Protein AF-A0A7W1PFR6-F1 (afdb_monomer_lite)

pLDDT: mean 88.86, std 10.11, range [37.38, 98.06]

Radius of gyration: 18.92 Å; chains: 1; bounding box: 49×51×51 Å

Foldseek 3Di:
DPPPDQAQEFEEEEEEFLAPVSVVLQVLVQVCVVVNNHDYNAYEYEELDCPHPNNVPDQVPHSDRYDYHNDDLLVVCLVQLVVQLVDPPRLQRYKYQYDPPDDPSLVSSLQVLLCVLQVPDDRDQAADPDDQPAPDWDADPRNDIDGDNDPDDDPPLDQPDQADPVPRDGDPDDPVVSVVVVLVPDPDNDLDDDQDQAQHQGGSSRTIGRSNSSSVRSVVSSVSSD

Secondary structure (DSSP, 8-state):
----PPPEEEEEEEEE-SSHHHHHHHHHHHHHHHTTSEEEEEEEEEES-TT-HHHHT-GGG-SS-PEEEES-HHHHHHHHHHHHHHSTTTTTT-EEE--TT---HHHHHHHHHHHHH-TTS-------SS--SSSEEEE-TTS-EEEES-SS---TT----SB-TTT-PBP---HHHHHHHHHHT-SS--SS-------EE-GGG-EEEEHHHHHHHHHHHHHHH-

Sequence (226 aa):
MPESREPLTFGTVIIVGGGCYGSYYLRQLERASAAHALAIDRLLIVDRDPGCQVAQRGRDAALLLPEIITAEWTAFFAEYLGHAADSPGAGARDAIVPSPLMPHLLFDWLRARIAAAHPDRSVEHRPLEAELPVPWQRAGDDGTHYASFATWMCPINCIEPPRCPHTRATRDWTMPVALERHAAAAPVPRGAGPYVFHCTHRAYGVGMVDIAPVLAAEADLRRRAA

Structure (mmCIF, N/CA/C/O backbone):
data_AF-A0A7W1PFR6-F1
#
_entry.id   AF-A0A7W1PFR6-F1
#
loop_
_atom_site.group_PDB
_atom_site.id
_atom_site.type_symbol
_atom_site.label_atom_id
_atom_site.label_alt_id
_atom_site.label_comp_id
_atom_site.label_asym_id
_atom_site.label_entity_id
_atom_site.label_seq_id
_atom_site.pdbx_PDB_ins_code
_atom_site.Cartn_x
_atom_site.Cartn_y
_atom_site.Cartn_z
_atom_site.occupancy
_atom_site.B_iso_or_equiv
_atom_site.auth_seq_id
_atom_site.auth_comp_id
_atom_site.auth_asym_id
_atom_site.auth_atom_id
_atom_site.pdbx_PDB_model_num
ATOM 1 N N . MET A 1 1 ? -28.259 20.389 -4.389 1.00 37.38 1 MET A N 1
ATOM 2 C CA . MET A 1 1 ? -27.797 19.553 -3.262 1.00 37.38 1 MET A CA 1
ATOM 3 C C . MET A 1 1 ? -26.804 18.562 -3.835 1.00 37.38 1 MET A C 1
ATOM 5 O O . MET A 1 1 ? -27.141 18.007 -4.873 1.00 37.38 1 MET A O 1
ATOM 9 N N . PRO A 1 2 ? -25.584 18.407 -3.295 1.00 44.62 2 PRO A N 1
ATOM 10 C CA . PRO A 1 2 ? -24.694 17.363 -3.790 1.00 44.62 2 PRO A CA 1
ATOM 11 C C . PRO A 1 2 ? -25.370 16.014 -3.521 1.00 44.62 2 PRO A C 1
ATOM 13 O O . PRO A 1 2 ? -25.859 15.797 -2.413 1.00 44.62 2 PRO A O 1
ATOM 16 N N . GLU A 1 3 ? -25.481 15.169 -4.548 1.00 46.41 3 GLU A N 1
ATOM 17 C CA . GLU A 1 3 ? -26.026 13.815 -4.428 1.00 46.41 3 GLU A CA 1
ATOM 18 C C . GLU A 1 3 ? -25.351 13.101 -3.256 1.00 46.41 3 GLU A C 1
ATOM 20 O O . GLU A 1 3 ? -24.122 13.128 -3.126 1.00 46.41 3 GLU A O 1
ATOM 25 N N . SER A 1 4 ? -26.156 12.495 -2.383 1.00 50.91 4 SER A N 1
ATOM 26 C CA . SER A 1 4 ? -25.672 11.630 -1.315 1.00 50.91 4 SER A CA 1
ATOM 27 C C . SER A 1 4 ? -24.990 10.426 -1.956 1.00 50.91 4 SER A C 1
ATOM 29 O O . SER A 1 4 ? -25.640 9.437 -2.290 1.00 50.91 4 SER A O 1
ATOM 31 N N . ARG A 1 5 ? -23.681 10.534 -2.194 1.00 73.62 5 ARG A N 1
ATOM 32 C CA . ARG A 1 5 ? -22.856 9.386 -2.559 1.00 73.62 5 ARG A CA 1
ATOM 33 C C . ARG A 1 5 ? -22.948 8.371 -1.431 1.00 73.62 5 ARG A C 1
ATOM 35 O O . ARG A 1 5 ? -22.745 8.732 -0.273 1.00 73.62 5 ARG A O 1
ATOM 42 N N . GLU A 1 6 ? -23.253 7.128 -1.784 1.00 84.88 6 GLU A N 1
ATOM 43 C CA . GLU A 1 6 ? -23.168 6.017 -0.843 1.00 84.88 6 GLU A CA 1
ATOM 44 C C . GLU A 1 6 ? -21.773 5.987 -0.195 1.00 84.88 6 GLU A C 1
ATOM 46 O O . GLU A 1 6 ? -20.775 6.300 -0.864 1.00 84.88 6 GLU A O 1
ATOM 51 N N . PRO A 1 7 ? -21.686 5.653 1.105 1.00 89.31 7 PRO A N 1
ATOM 52 C CA . PRO A 1 7 ? -20.408 5.544 1.788 1.00 89.31 7 PRO A CA 1
ATOM 53 C C . PRO A 1 7 ? -19.526 4.503 1.103 1.00 89.31 7 PRO A C 1
ATOM 55 O O . PRO A 1 7 ? -19.990 3.435 0.701 1.00 89.31 7 PRO A O 1
ATOM 58 N N . LEU A 1 8 ? -18.223 4.777 1.038 1.00 93.88 8 LEU A N 1
ATOM 59 C CA . LEU A 1 8 ? -17.255 3.737 0.702 1.00 93.88 8 LEU A CA 1
ATOM 60 C C . LEU A 1 8 ? -17.293 2.663 1.795 1.00 93.88 8 LEU A C 1
ATOM 62 O O . LEU A 1 8 ? -17.305 2.998 2.978 1.00 93.88 8 LEU A O 1
ATOM 66 N N . THR A 1 9 ? -17.289 1.388 1.414 1.00 95.81 9 THR A N 1
ATOM 67 C CA . THR A 1 9 ? -17.339 0.269 2.364 1.00 95.81 9 THR A CA 1
ATOM 68 C C . THR A 1 9 ? -16.091 -0.596 2.245 1.00 95.81 9 THR A C 1
ATOM 70 O O . THR A 1 9 ? -15.672 -0.944 1.142 1.00 95.81 9 THR A O 1
ATOM 73 N N . PHE A 1 10 ? -15.501 -0.945 3.386 1.00 97.12 10 PHE A N 1
ATOM 74 C CA . PHE A 1 10 ? -14.336 -1.824 3.475 1.00 97.12 10 PHE A CA 1
ATOM 75 C C . PHE A 1 10 ? -14.569 -2.910 4.523 1.00 97.12 10 PHE A C 1
ATOM 77 O O . PHE A 1 10 ? -15.239 -2.673 5.527 1.00 97.12 10 PHE A O 1
ATOM 84 N N . GLY A 1 11 ? -13.987 -4.087 4.288 1.00 97.06 11 GLY A N 1
ATOM 85 C CA . GLY A 1 11 ? -13.905 -5.148 5.289 1.00 97.06 11 GLY A CA 1
ATOM 86 C C . GLY A 1 11 ? -12.900 -4.749 6.363 1.00 97.06 11 GLY A C 1
ATOM 87 O O . GLY A 1 11 ? -13.237 -4.074 7.334 1.00 97.06 11 GLY A O 1
ATOM 88 N N . THR A 1 12 ? -11.640 -5.109 6.153 1.00 98.06 12 THR A N 1
ATOM 89 C CA . THR A 1 12 ? -10.535 -4.726 7.033 1.00 98.06 12 THR A CA 1
ATOM 90 C C . THR A 1 12 ? -9.705 -3.604 6.415 1.00 98.06 12 THR A C 1
ATOM 92 O O . THR A 1 12 ? -9.191 -3.735 5.305 1.00 98.06 12 THR A O 1
ATOM 95 N N . VAL A 1 13 ? -9.517 -2.510 7.151 1.00 98.06 13 VAL A N 1
ATOM 96 C CA . VAL A 1 13 ? -8.519 -1.479 6.832 1.00 98.06 13 VAL A CA 1
ATOM 97 C C . VAL A 1 13 ? -7.321 -1.646 7.757 1.00 98.06 13 VAL A C 1
ATOM 99 O O . VAL A 1 13 ? -7.476 -1.685 8.975 1.00 98.06 13 VAL A O 1
ATOM 102 N N . ILE A 1 14 ? -6.123 -1.727 7.187 1.00 97.94 14 ILE A N 1
ATOM 103 C CA . ILE A 1 14 ? -4.873 -1.971 7.915 1.00 97.94 14 ILE A CA 1
ATOM 104 C C . ILE A 1 14 ? -3.979 -0.745 7.782 1.00 97.94 14 ILE A C 1
ATOM 106 O O . ILE A 1 14 ? -3.513 -0.440 6.687 1.00 97.94 14 ILE A O 1
ATOM 110 N N . ILE A 1 15 ? -3.706 -0.043 8.878 1.00 96.62 15 ILE A N 1
ATOM 111 C CA . ILE A 1 15 ? -2.729 1.048 8.902 1.00 96.62 15 ILE A CA 1
ATOM 112 C C . ILE A 1 15 ? -1.375 0.499 9.328 1.00 96.62 15 ILE A C 1
ATOM 114 O O . ILE A 1 15 ? -1.239 -0.066 10.415 1.00 96.62 15 ILE A O 1
ATOM 118 N N . VAL A 1 16 ? -0.364 0.696 8.481 1.00 95.81 16 VAL A N 1
ATOM 119 C CA . VAL A 1 16 ? 1.001 0.267 8.793 1.00 95.81 16 VAL A CA 1
ATOM 120 C C . VAL A 1 16 ? 1.743 1.371 9.536 1.00 95.81 16 VAL A C 1
ATOM 122 O O . VAL A 1 16 ? 2.000 2.446 8.994 1.00 95.81 16 VAL A O 1
ATOM 125 N N . GLY A 1 17 ? 2.102 1.081 10.783 1.00 94.81 17 GLY A N 1
ATOM 126 C CA . GLY A 1 17 ? 2.700 2.010 11.731 1.00 94.81 17 GLY A CA 1
ATOM 127 C C . GLY A 1 17 ? 1.654 2.885 12.426 1.00 94.81 17 GLY A C 1
ATOM 128 O O . GLY A 1 17 ? 0.861 3.564 11.786 1.00 94.81 17 GLY A O 1
ATOM 129 N N . GLY A 1 18 ? 1.693 2.919 13.752 1.00 94.25 18 GLY A N 1
ATOM 130 C CA . GLY A 1 18 ? 0.910 3.760 14.655 1.00 94.25 18 GLY A CA 1
ATOM 131 C C . GLY A 1 18 ? 1.633 5.032 15.115 1.00 94.25 18 GLY A C 1
ATOM 132 O O . GLY A 1 18 ? 1.189 5.670 16.068 1.00 94.25 18 GLY A O 1
ATOM 133 N N . GLY A 1 19 ? 2.741 5.415 14.471 1.00 93.19 19 GLY A N 1
ATOM 134 C CA . GLY A 1 19 ? 3.434 6.693 14.692 1.00 93.19 19 GLY A CA 1
ATOM 135 C C . GLY A 1 19 ? 2.679 7.918 14.142 1.00 93.19 19 GLY A C 1
ATOM 136 O O . GLY A 1 19 ? 1.458 7.905 13.974 1.00 93.19 19 GLY A O 1
ATOM 137 N N . CYS A 1 20 ? 3.405 8.991 13.808 1.00 91.25 20 CYS A N 1
ATOM 138 C CA . CYS A 1 20 ? 2.801 10.268 13.400 1.00 91.25 20 CYS A CA 1
ATOM 139 C C . CYS A 1 20 ? 1.903 10.161 12.151 1.00 91.25 20 CYS A C 1
ATOM 141 O O . CYS A 1 20 ? 0.809 10.732 12.136 1.00 91.25 20 CYS A O 1
ATOM 143 N N . TYR A 1 21 ? 2.320 9.393 11.136 1.00 91.31 21 TYR A N 1
ATOM 144 C CA . TYR A 1 21 ? 1.537 9.169 9.915 1.00 91.31 21 TYR A CA 1
ATOM 145 C C . TYR A 1 21 ? 0.306 8.303 10.169 1.00 91.31 21 TYR A C 1
ATOM 147 O O . TYR A 1 21 ? -0.796 8.689 9.786 1.00 91.31 21 TYR A O 1
ATOM 155 N N . GLY A 1 22 ? 0.458 7.179 10.874 1.00 93.12 22 GLY A N 1
ATOM 156 C CA . GLY A 1 22 ? -0.673 6.313 11.207 1.00 93.12 22 GLY A CA 1
ATOM 157 C C . GLY A 1 22 ? -1.722 7.018 12.053 1.00 93.12 22 GLY A C 1
ATOM 158 O O . GLY A 1 22 ? -2.910 6.966 11.750 1.00 93.12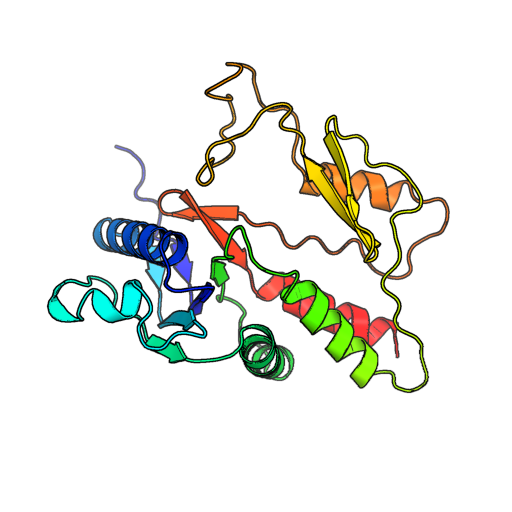 22 GLY A O 1
ATOM 159 N N . SER A 1 23 ? -1.278 7.779 13.057 1.00 92.69 23 SER A N 1
ATOM 160 C CA . SER A 1 23 ? -2.148 8.626 13.875 1.00 92.69 23 SER A CA 1
ATOM 161 C C . SER A 1 23 ? -2.870 9.689 13.040 1.00 92.69 23 SER A C 1
ATOM 163 O O . SER A 1 23 ? -4.051 9.964 13.265 1.00 92.69 23 SER A O 1
ATOM 165 N N . TYR A 1 24 ? -2.193 10.286 12.052 1.00 92.31 24 TYR A N 1
ATOM 166 C CA . TYR A 1 24 ? -2.818 11.218 11.113 1.00 92.31 24 TYR A CA 1
ATOM 167 C C . TYR A 1 24 ? -3.894 10.546 10.253 1.00 92.31 24 TYR A C 1
ATOM 169 O O . TYR A 1 24 ? -5.004 11.076 10.170 1.00 92.31 24 TYR A O 1
ATOM 177 N N . TYR A 1 25 ? -3.602 9.391 9.652 1.00 93.56 25 TYR A N 1
ATOM 178 C CA . TYR A 1 25 ? -4.566 8.678 8.815 1.00 93.56 25 TYR A CA 1
ATOM 179 C C . TYR A 1 25 ? -5.753 8.163 9.622 1.00 93.56 25 TYR A C 1
ATOM 181 O O . TYR A 1 25 ? -6.886 8.357 9.188 1.00 93.56 25 TYR A O 1
ATOM 189 N N . LEU A 1 26 ? -5.527 7.639 10.831 1.00 94.50 26 LEU A N 1
ATOM 190 C CA . LEU A 1 26 ? -6.597 7.269 11.759 1.00 94.50 26 LEU A CA 1
ATOM 191 C C . LEU A 1 26 ? -7.565 8.438 11.975 1.00 94.50 26 LEU A C 1
ATOM 193 O O . LEU A 1 26 ? -8.767 8.272 11.797 1.00 94.50 26 LEU A O 1
ATOM 197 N N . ARG A 1 27 ? -7.055 9.649 12.250 1.00 93.44 27 ARG A N 1
ATOM 198 C CA . ARG A 1 27 ? -7.906 10.845 12.393 1.00 93.44 27 ARG A CA 1
ATOM 199 C C . ARG A 1 27 ? -8.716 11.162 11.141 1.00 93.44 27 ARG A C 1
ATOM 201 O O . ARG A 1 27 ? -9.844 11.631 11.255 1.00 93.44 27 ARG A O 1
ATOM 208 N N . GLN A 1 28 ? -8.159 10.963 9.947 1.00 94.06 28 GLN A N 1
ATOM 209 C CA . GLN A 1 28 ? -8.919 11.186 8.714 1.00 94.06 28 GLN A CA 1
ATOM 210 C C . GLN A 1 28 ? -10.017 10.134 8.527 1.00 94.06 28 GLN A C 1
ATOM 212 O O . GLN A 1 28 ? -11.121 10.498 8.131 1.00 94.06 28 GLN A O 1
ATOM 217 N N . LEU A 1 29 ? -9.757 8.867 8.867 1.00 95.25 29 LEU A N 1
ATOM 218 C CA . LEU A 1 29 ? -10.772 7.809 8.828 1.00 95.25 29 LEU A CA 1
ATOM 219 C C . LEU A 1 29 ? -11.885 8.050 9.853 1.00 95.25 29 LEU A C 1
ATOM 221 O O . LEU A 1 29 ? -13.055 7.924 9.509 1.00 95.25 29 LEU A O 1
ATOM 225 N N . GLU A 1 30 ? -11.544 8.487 11.068 1.00 94.62 30 GLU A N 1
ATOM 226 C CA . GLU A 1 30 ? -12.517 8.894 12.092 1.00 94.62 30 GLU A CA 1
ATOM 227 C C . GLU A 1 30 ? -13.432 10.014 11.571 1.00 94.62 30 GLU A C 1
ATOM 229 O O . GLU A 1 30 ? -14.655 9.933 11.683 1.00 94.62 30 GLU A O 1
ATOM 234 N N . ARG A 1 31 ? -12.853 11.041 10.932 1.00 94.25 31 ARG A N 1
ATOM 235 C CA . ARG A 1 31 ? -13.616 12.145 10.323 1.00 94.25 31 ARG A CA 1
ATOM 236 C C . ARG A 1 31 ? -14.490 11.675 9.161 1.00 94.25 31 ARG A C 1
ATOM 238 O O . ARG A 1 31 ? -15.618 12.142 9.035 1.00 94.25 31 ARG A O 1
ATOM 245 N N . ALA A 1 32 ? -13.984 10.765 8.331 1.00 94.25 32 ALA A N 1
ATOM 246 C CA . ALA A 1 32 ? -14.731 10.188 7.220 1.00 94.25 32 ALA A CA 1
ATOM 247 C C . ALA A 1 32 ? -15.928 9.360 7.697 1.00 94.25 32 ALA A C 1
ATOM 249 O O . ALA A 1 32 ? -17.022 9.493 7.150 1.00 94.25 32 ALA A O 1
ATOM 250 N N . SER A 1 33 ? -15.727 8.555 8.742 1.00 93.31 33 SER A N 1
ATOM 251 C CA . SER A 1 33 ? -16.780 7.762 9.370 1.00 93.31 33 SER A CA 1
ATOM 252 C C . SER A 1 33 ? -17.844 8.658 10.003 1.00 93.31 33 SER A C 1
ATOM 254 O O . SER A 1 33 ? -19.028 8.455 9.760 1.00 93.31 33 SER A O 1
ATOM 256 N N . ALA A 1 34 ? -17.441 9.698 10.745 1.00 92.62 34 ALA A N 1
ATOM 257 C CA . ALA A 1 34 ? -18.368 10.658 11.354 1.00 92.62 34 ALA A CA 1
ATOM 258 C C . ALA A 1 34 ? -19.227 11.402 10.317 1.00 92.62 34 ALA A C 1
ATOM 260 O O . ALA A 1 34 ? -20.368 11.774 10.584 1.00 92.62 34 ALA A O 1
ATOM 261 N N . ALA A 1 35 ? -18.676 11.618 9.122 1.00 93.50 35 ALA A N 1
ATOM 262 C CA . ALA A 1 35 ? -19.369 12.243 8.004 1.00 93.50 35 ALA A CA 1
ATOM 263 C C . ALA A 1 35 ? -20.179 11.258 7.144 1.00 93.50 35 ALA A C 1
ATOM 265 O O . ALA A 1 35 ? -20.705 11.670 6.113 1.00 93.50 35 ALA A O 1
ATOM 266 N N . HIS A 1 36 ? -20.277 9.981 7.535 1.00 92.81 36 HIS A N 1
ATOM 267 C CA . HIS A 1 36 ? -20.939 8.921 6.766 1.00 92.81 36 HIS A CA 1
ATOM 268 C C . HIS A 1 36 ? -20.390 8.768 5.336 1.00 92.81 36 HIS A C 1
ATOM 270 O O . HIS A 1 36 ? -21.101 8.349 4.429 1.00 92.81 36 HIS A O 1
ATOM 276 N N . ALA A 1 37 ? -19.116 9.112 5.120 1.00 93.88 37 ALA A N 1
ATOM 277 C CA . ALA A 1 37 ? -18.437 8.936 3.835 1.00 93.88 37 ALA A CA 1
ATOM 278 C C . ALA A 1 37 ? -17.741 7.568 3.722 1.00 93.88 37 ALA A C 1
ATOM 280 O O . ALA A 1 37 ? -17.272 7.194 2.645 1.00 93.88 37 ALA A O 1
ATOM 281 N N . LEU A 1 38 ? -17.625 6.850 4.842 1.00 94.62 38 LEU A N 1
ATOM 282 C CA . LEU A 1 38 ? -16.847 5.628 4.979 1.00 94.62 38 LEU A CA 1
ATOM 283 C C . LEU A 1 38 ? -17.460 4.715 6.049 1.00 94.62 38 LEU A C 1
ATOM 285 O O . LEU A 1 38 ? -17.781 5.187 7.137 1.00 94.62 38 LEU A O 1
ATOM 289 N N . ALA A 1 39 ? -17.548 3.421 5.758 1.00 94.81 39 ALA A N 1
ATOM 290 C CA . ALA A 1 39 ? -17.834 2.362 6.719 1.00 94.81 39 ALA A CA 1
ATOM 291 C C . ALA A 1 39 ? -16.740 1.287 6.639 1.00 94.81 39 ALA A C 1
ATOM 293 O O . ALA A 1 39 ? -16.328 0.890 5.546 1.00 94.81 39 ALA A O 1
ATOM 294 N N . ILE A 1 40 ? -16.250 0.848 7.797 1.00 95.88 40 ILE A N 1
ATOM 295 C CA . ILE A 1 40 ? -15.176 -0.141 7.928 1.00 95.88 40 ILE A CA 1
ATOM 296 C C . ILE A 1 40 ? -15.635 -1.200 8.931 1.00 95.88 40 ILE A C 1
ATOM 298 O O . ILE A 1 40 ? -15.996 -0.839 10.051 1.00 95.88 40 ILE A O 1
ATOM 302 N N . ASP A 1 41 ? -15.580 -2.480 8.557 1.00 96.12 41 ASP A N 1
ATOM 303 C CA . ASP A 1 41 ? -15.952 -3.577 9.460 1.00 96.12 41 ASP A CA 1
ATOM 304 C C . ASP A 1 41 ? -14.882 -3.786 10.551 1.00 96.12 41 ASP A C 1
ATOM 306 O O . ASP A 1 41 ? -15.203 -3.989 11.723 1.00 96.12 41 ASP A O 1
ATOM 310 N N . ARG A 1 42 ? -13.595 -3.718 10.178 1.00 96.75 42 ARG A N 1
ATOM 311 C CA . ARG A 1 42 ? -12.445 -3.852 11.089 1.00 96.75 42 ARG A CA 1
ATOM 312 C C . ARG A 1 42 ? -11.333 -2.861 10.761 1.00 96.75 42 ARG A C 1
ATOM 314 O O . ARG A 1 42 ? -10.951 -2.702 9.606 1.00 96.75 42 ARG A O 1
ATOM 321 N N . LEU A 1 43 ? -10.755 -2.241 11.786 1.00 97.19 43 LEU A N 1
ATOM 322 C CA . LEU A 1 43 ? -9.607 -1.345 11.648 1.00 97.19 43 LEU A CA 1
ATOM 323 C C . LEU A 1 43 ? -8.425 -1.889 12.448 1.00 97.19 43 LEU A C 1
ATOM 325 O O . LEU A 1 43 ? -8.520 -2.018 13.666 1.00 97.19 43 LEU A O 1
ATOM 329 N N . LEU A 1 44 ? -7.318 -2.175 11.769 1.00 97.69 44 LEU A N 1
ATOM 330 C CA . LEU A 1 44 ? -6.086 -2.665 12.380 1.00 97.69 44 LEU A CA 1
ATOM 331 C C . LEU A 1 44 ? -5.002 -1.590 12.324 1.00 97.69 44 LEU A C 1
ATOM 333 O O . LEU A 1 44 ? -4.842 -0.907 11.311 1.00 97.69 44 LEU A O 1
ATOM 337 N N . ILE A 1 45 ? -4.220 -1.479 13.393 1.00 96.69 45 ILE A N 1
ATOM 338 C 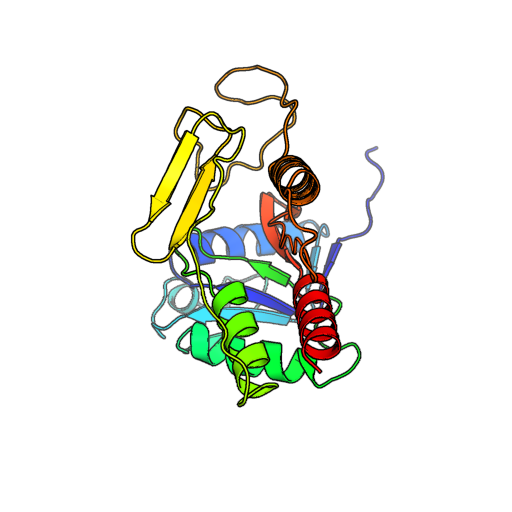CA . ILE A 1 45 ? -2.968 -0.719 13.425 1.00 96.69 45 ILE A CA 1
ATOM 339 C C . ILE A 1 45 ? -1.856 -1.718 13.685 1.00 96.69 45 ILE A C 1
ATOM 341 O O . ILE A 1 45 ? -1.851 -2.362 14.731 1.00 96.69 45 ILE A O 1
ATOM 345 N N . VAL A 1 46 ? -0.919 -1.839 12.752 1.00 97.00 46 VAL A N 1
ATOM 346 C CA . VAL A 1 46 ? 0.198 -2.779 12.876 1.00 97.00 46 VAL A CA 1
ATOM 347 C C . VAL A 1 46 ? 1.469 -1.991 13.144 1.00 97.00 46 VAL A C 1
ATOM 349 O O . VAL A 1 46 ? 1.960 -1.276 12.268 1.00 97.00 46 VAL A O 1
ATOM 352 N N . ASP A 1 47 ? 2.012 -2.101 14.349 1.00 95.81 47 ASP A N 1
ATOM 353 C CA . ASP A 1 47 ? 3.256 -1.436 14.741 1.00 95.81 47 ASP A CA 1
ATOM 354 C C . ASP A 1 47 ? 4.171 -2.411 15.487 1.00 95.81 47 ASP A C 1
ATOM 356 O O . ASP A 1 47 ? 3.719 -3.390 16.069 1.00 95.81 47 ASP A O 1
ATOM 360 N N . ARG A 1 48 ? 5.473 -2.147 15.462 1.00 95.12 48 ARG A N 1
ATOM 361 C CA . ARG A 1 48 ? 6.469 -2.892 16.238 1.00 95.12 48 ARG A CA 1
ATOM 362 C C . ARG A 1 48 ? 6.509 -2.422 17.686 1.00 95.12 48 ARG A C 1
ATOM 364 O O . ARG A 1 48 ? 6.847 -3.196 18.575 1.00 95.12 48 ARG A O 1
ATOM 371 N N . ASP A 1 49 ? 6.185 -1.152 17.909 1.00 94.94 49 ASP A N 1
ATOM 372 C CA . ASP A 1 49 ? 6.149 -0.539 19.224 1.00 94.94 49 ASP A CA 1
ATOM 373 C C . ASP A 1 49 ? 4.740 -0.669 19.837 1.00 94.94 49 ASP A C 1
ATOM 375 O O . ASP A 1 49 ? 3.802 -0.007 19.371 1.00 94.94 49 ASP A O 1
ATOM 379 N N . PRO A 1 50 ? 4.557 -1.468 20.909 1.00 94.00 50 PRO A N 1
ATOM 380 C CA . PRO A 1 50 ? 3.275 -1.545 21.614 1.00 94.00 50 PRO A CA 1
ATOM 381 C C . PRO A 1 50 ? 2.871 -0.203 22.246 1.00 94.00 50 PRO A C 1
ATOM 383 O O . PRO A 1 50 ? 1.696 0.018 22.531 1.00 94.00 50 PRO A O 1
ATOM 386 N N . GLY A 1 51 ? 3.835 0.695 22.464 1.00 93.81 51 GLY A N 1
ATOM 387 C CA . GLY A 1 51 ? 3.643 2.052 22.950 1.00 93.81 51 GLY A CA 1
ATOM 388 C C . GLY A 1 51 ? 3.518 3.093 21.841 1.00 93.81 51 GLY A C 1
ATOM 389 O O . GLY A 1 51 ? 3.691 4.273 22.134 1.00 93.81 51 GLY A O 1
ATOM 390 N N . CYS A 1 52 ? 3.228 2.716 20.590 1.00 93.81 52 CYS A N 1
ATOM 391 C CA . CYS A 1 52 ? 3.117 3.680 19.494 1.00 93.81 52 CYS A CA 1
ATOM 392 C C . CYS A 1 52 ? 2.084 4.796 19.776 1.00 93.81 52 CYS A C 1
ATOM 394 O O . CYS A 1 52 ? 1.162 4.659 20.585 1.00 93.81 52 CYS A O 1
ATOM 396 N N . GLN A 1 53 ? 2.205 5.926 19.074 1.00 93.25 53 GLN A N 1
ATOM 397 C CA . GLN A 1 53 ? 1.389 7.124 19.320 1.00 93.25 53 GLN A CA 1
ATOM 398 C C . GLN A 1 53 ? -0.126 6.864 19.252 1.00 93.25 53 GLN A C 1
ATOM 400 O O . GLN A 1 53 ? -0.891 7.479 19.995 1.00 93.25 53 GLN A O 1
ATOM 405 N N . VAL A 1 54 ? -0.581 5.972 18.368 1.00 92.56 54 VAL A N 1
ATOM 406 C CA . VAL A 1 54 ? -1.992 5.565 18.317 1.00 92.56 54 VAL A CA 1
ATOM 407 C C . VAL A 1 54 ? -2.410 4.829 19.593 1.00 92.56 54 VAL A C 1
ATOM 409 O O . VAL A 1 54 ? -3.465 5.147 20.137 1.00 92.56 54 VAL A O 1
ATOM 412 N N . ALA A 1 55 ? -1.584 3.914 20.109 1.00 91.75 55 ALA A N 1
ATOM 413 C CA . ALA A 1 55 ? -1.870 3.187 21.346 1.00 91.75 55 ALA A CA 1
ATOM 414 C C . ALA A 1 55 ? -1.947 4.127 22.566 1.00 91.75 55 ALA A C 1
ATOM 416 O O . ALA A 1 55 ? -2.806 3.959 23.431 1.00 91.75 55 ALA A O 1
ATOM 417 N N . GLN A 1 56 ? -1.111 5.171 22.598 1.00 89.44 56 GLN A N 1
ATOM 418 C CA . GLN A 1 56 ? -1.098 6.179 23.669 1.00 89.44 56 GLN A CA 1
ATOM 419 C C . GLN A 1 56 ? -2.320 7.111 23.671 1.00 89.44 56 GLN A C 1
ATOM 421 O O . GLN A 1 56 ? -2.588 7.768 24.675 1.00 89.44 56 GLN A O 1
ATOM 426 N N . ARG A 1 57 ? -3.063 7.203 22.560 1.00 82.25 57 ARG A N 1
ATOM 427 C CA . ARG A 1 57 ? -4.160 8.174 22.394 1.00 82.25 57 ARG A CA 1
ATOM 428 C C . ARG A 1 57 ? -5.390 7.866 23.271 1.00 82.25 57 ARG A C 1
ATOM 430 O O . ARG A 1 57 ? -6.224 8.751 23.446 1.00 82.25 57 ARG A O 1
ATOM 437 N N . GLY A 1 58 ? -5.470 6.662 23.851 1.00 66.50 58 GLY A N 1
ATOM 438 C CA . GLY A 1 58 ? -6.571 6.205 24.711 1.00 66.50 58 GLY A CA 1
ATOM 439 C C . GLY A 1 58 ? -7.836 5.822 23.927 1.00 66.50 58 GLY A C 1
ATOM 440 O O . GLY A 1 58 ? -8.128 6.401 22.883 1.00 66.50 58 GLY A O 1
ATOM 441 N N . ARG A 1 59 ? -8.597 4.828 24.416 1.00 68.12 59 ARG A N 1
ATOM 442 C CA . ARG A 1 59 ? -9.799 4.307 23.723 1.00 68.12 59 ARG A CA 1
ATOM 443 C C . ARG A 1 59 ? -10.998 5.260 23.781 1.00 68.12 59 ARG A C 1
ATOM 445 O O . ARG A 1 59 ? -11.778 5.296 22.838 1.00 68.12 59 ARG A O 1
ATOM 452 N N . ASP A 1 60 ? -11.108 6.062 24.837 1.00 62.41 60 ASP A N 1
ATOM 453 C CA . ASP A 1 60 ? -12.297 6.887 25.108 1.00 62.41 60 ASP A CA 1
ATOM 454 C C . ASP A 1 60 ? -12.455 8.087 24.156 1.00 62.41 60 ASP A C 1
ATOM 456 O O . ASP A 1 60 ? -13.518 8.699 24.092 1.00 62.41 60 ASP A O 1
ATOM 460 N N . ALA A 1 61 ? -11.408 8.429 23.399 1.00 61.19 61 ALA A N 1
ATOM 461 C CA . ALA A 1 61 ? -11.405 9.552 22.462 1.00 61.19 61 ALA A CA 1
ATOM 462 C C . ALA A 1 61 ? -11.591 9.136 20.989 1.00 61.19 61 ALA A C 1
ATOM 464 O O . ALA A 1 61 ? -11.580 10.006 20.112 1.00 61.19 61 ALA A O 1
ATOM 465 N N . ALA A 1 62 ? -11.702 7.835 20.701 1.00 66.62 62 ALA A N 1
ATOM 466 C CA . ALA A 1 62 ? -11.652 7.312 19.341 1.00 66.62 62 ALA A CA 1
ATOM 467 C C . ALA A 1 62 ? -13.055 7.007 18.791 1.00 66.62 62 ALA A C 1
ATOM 469 O O . ALA A 1 62 ? -13.845 6.305 19.419 1.00 66.62 62 ALA A O 1
ATOM 470 N N . LEU A 1 63 ? -13.366 7.532 17.601 1.00 76.44 63 LEU A N 1
ATOM 471 C CA . LEU A 1 63 ? -14.648 7.270 16.918 1.00 76.44 63 LEU A CA 1
ATOM 472 C C . LEU A 1 63 ? -14.660 5.910 16.215 1.00 76.44 63 LEU A C 1
ATOM 474 O O . LEU A 1 63 ? -15.711 5.302 16.036 1.00 76.44 63 LEU A O 1
ATOM 478 N N . LEU A 1 64 ? -13.479 5.446 15.818 1.00 84.19 64 LEU A N 1
ATOM 479 C CA . LEU A 1 64 ? -13.230 4.080 15.387 1.00 84.19 64 LEU A CA 1
ATOM 480 C C . LEU A 1 64 ? -12.374 3.431 16.465 1.00 84.19 64 LEU A C 1
ATOM 482 O O . LEU A 1 64 ? -11.437 4.058 16.949 1.00 84.19 64 LEU A O 1
ATOM 486 N N . LEU A 1 65 ? -12.674 2.190 16.834 1.00 88.12 65 LEU A N 1
ATOM 487 C CA . LEU A 1 65 ? -11.881 1.442 17.807 1.00 88.12 65 LEU A CA 1
ATOM 488 C C . LEU A 1 65 ? -10.872 0.562 17.059 1.00 88.12 65 LEU A C 1
ATOM 490 O O . LEU A 1 65 ? -11.238 -0.542 16.653 1.00 88.12 65 LEU A O 1
ATOM 494 N N . PRO A 1 66 ? -9.625 1.022 16.838 1.00 92.62 66 PRO A N 1
ATOM 495 C CA . PRO A 1 66 ? -8.622 0.188 16.204 1.00 92.62 66 PRO A CA 1
ATOM 496 C C . PRO A 1 66 ? -8.216 -0.981 17.104 1.00 92.62 66 PRO A C 1
ATOM 498 O O . PRO A 1 66 ? -8.013 -0.828 18.313 1.00 92.62 66 PRO A O 1
ATOM 501 N N . GLU A 1 67 ? -8.011 -2.135 16.487 1.00 95.06 67 GLU A N 1
ATOM 502 C CA . GLU A 1 67 ? -7.266 -3.243 17.070 1.00 95.06 67 GLU A CA 1
ATOM 503 C C . GLU A 1 67 ? -5.767 -2.983 16.856 1.00 95.06 67 GLU A C 1
ATOM 505 O O . GLU A 1 67 ? -5.312 -2.788 15.726 1.00 95.06 67 GLU A O 1
ATOM 510 N N . ILE A 1 68 ? -4.999 -2.922 17.947 1.00 95.25 68 ILE A N 1
ATOM 511 C CA . ILE A 1 68 ? -3.549 -2.706 17.889 1.00 95.25 68 ILE A CA 1
ATOM 512 C C . ILE A 1 68 ? -2.861 -4.065 17.834 1.00 95.25 68 ILE A C 1
ATOM 514 O O . ILE A 1 68 ? -2.966 -4.852 18.773 1.00 95.25 68 ILE A O 1
ATOM 518 N N . ILE A 1 69 ? -2.146 -4.312 16.743 1.00 97.50 69 ILE A N 1
ATOM 519 C CA . ILE A 1 69 ? -1.361 -5.519 16.518 1.00 97.50 69 ILE A CA 1
ATOM 520 C C . ILE A 1 69 ? 0.116 -5.161 16.660 1.00 97.50 69 ILE A C 1
ATOM 522 O O . ILE A 1 69 ? 0.676 -4.448 15.824 1.00 97.50 69 ILE A O 1
ATOM 526 N N . THR A 1 70 ? 0.743 -5.669 17.720 1.00 97.50 70 THR A N 1
ATOM 527 C CA . THR A 1 70 ? 2.184 -5.507 17.937 1.00 97.50 70 THR A CA 1
ATOM 528 C C . THR A 1 70 ? 2.937 -6.602 17.188 1.00 97.50 70 THR A C 1
ATOM 530 O O . THR A 1 70 ? 2.983 -7.741 17.652 1.00 97.50 70 THR A O 1
ATOM 533 N N . ALA A 1 71 ? 3.504 -6.283 16.026 1.00 97.00 71 ALA A N 1
ATOM 534 C CA . ALA A 1 71 ? 4.201 -7.252 15.184 1.00 97.00 71 ALA A CA 1
ATOM 535 C C . ALA A 1 71 ? 5.226 -6.595 14.247 1.00 97.00 71 ALA A C 1
ATOM 537 O O . ALA A 1 71 ? 5.086 -5.441 13.839 1.00 97.00 71 ALA A O 1
ATOM 538 N N . GLU A 1 72 ? 6.227 -7.376 13.831 1.00 94.94 72 GLU A N 1
ATOM 539 C CA . GLU A 1 72 ? 7.037 -7.040 12.657 1.00 94.94 72 GLU A CA 1
ATOM 540 C C . GLU A 1 72 ? 6.163 -7.044 11.401 1.00 94.94 72 GLU A C 1
ATOM 542 O O . GLU A 1 72 ? 5.449 -8.012 11.131 1.00 94.94 72 GLU A O 1
ATOM 547 N N . TRP A 1 73 ? 6.235 -5.972 10.607 1.00 94.81 73 TRP A N 1
ATOM 548 C CA . TRP A 1 73 ? 5.323 -5.772 9.478 1.00 94.81 73 TRP A CA 1
ATOM 549 C C . TRP A 1 73 ? 5.402 -6.901 8.452 1.00 94.81 73 TRP A C 1
ATOM 551 O O . TRP A 1 73 ? 4.371 -7.406 8.016 1.00 94.81 73 TRP A O 1
ATOM 561 N N . THR A 1 74 ? 6.612 -7.340 8.099 1.00 93.88 74 THR A N 1
ATOM 562 C CA . THR A 1 74 ? 6.808 -8.442 7.148 1.00 93.88 74 THR A CA 1
ATOM 563 C C . THR A 1 74 ? 6.193 -9.745 7.657 1.00 93.88 74 THR A C 1
ATOM 565 O O . THR A 1 74 ? 5.560 -10.456 6.881 1.00 93.88 74 THR A O 1
ATOM 568 N N . ALA A 1 75 ? 6.324 -10.043 8.954 1.00 95.38 75 ALA A N 1
ATOM 569 C CA . ALA A 1 75 ? 5.739 -11.240 9.554 1.00 95.38 75 ALA A CA 1
ATOM 570 C C . ALA A 1 75 ? 4.204 -11.168 9.563 1.00 95.38 75 ALA A C 1
ATOM 572 O O . ALA A 1 75 ? 3.545 -12.111 9.130 1.00 95.38 75 ALA A O 1
ATOM 573 N N . PHE A 1 76 ? 3.644 -10.021 9.960 1.00 97.00 76 PHE A N 1
ATOM 574 C CA . PHE A 1 76 ? 2.200 -9.793 9.928 1.00 97.00 76 PHE A CA 1
ATOM 575 C C . PHE A 1 76 ? 1.625 -9.967 8.517 1.00 97.00 76 PHE A C 1
ATOM 577 O O . PHE A 1 76 ? 0.645 -10.685 8.335 1.00 97.00 76 PHE A O 1
ATOM 584 N N . PHE A 1 77 ? 2.232 -9.344 7.499 1.00 96.25 77 PHE A N 1
ATOM 585 C CA . PHE A 1 77 ? 1.730 -9.457 6.128 1.00 96.25 77 PHE A CA 1
ATOM 586 C C . PHE A 1 77 ? 1.930 -10.853 5.536 1.00 96.25 77 PHE A C 1
ATOM 588 O O . PHE A 1 77 ? 1.084 -11.283 4.755 1.00 96.25 77 PHE A O 1
ATOM 595 N N . ALA A 1 78 ? 2.984 -11.580 5.924 1.00 96.44 78 ALA A N 1
ATOM 596 C CA . ALA A 1 78 ? 3.158 -12.977 5.534 1.00 96.44 78 ALA A CA 1
ATOM 597 C C . ALA A 1 78 ? 1.980 -13.850 5.981 1.00 96.44 78 ALA A C 1
ATOM 599 O O . ALA A 1 78 ? 1.441 -14.604 5.169 1.00 96.44 78 ALA A O 1
ATOM 600 N N . GLU A 1 79 ? 1.547 -13.695 7.232 1.00 97.00 79 GLU A N 1
ATOM 601 C CA . GLU A 1 79 ? 0.398 -14.411 7.784 1.00 97.00 79 GLU A CA 1
ATOM 602 C C . GLU A 1 79 ? -0.926 -13.905 7.197 1.00 97.00 79 GLU A C 1
ATOM 604 O O . GLU A 1 79 ? -1.689 -14.687 6.630 1.00 97.00 79 GLU A O 1
ATOM 609 N N . TYR A 1 80 ? -1.181 -12.595 7.270 1.00 97.81 80 TYR A N 1
ATOM 610 C CA . TYR A 1 80 ? -2.456 -11.997 6.871 1.00 97.81 80 TYR A CA 1
ATOM 611 C C . TYR A 1 80 ? -2.765 -12.225 5.389 1.00 97.81 80 TYR A C 1
ATOM 613 O O . TYR A 1 80 ? -3.826 -12.742 5.033 1.00 97.81 80 TYR A O 1
ATOM 621 N N . LEU A 1 81 ? -1.830 -11.854 4.506 1.00 97.31 81 LEU A N 1
ATOM 622 C CA . LEU A 1 81 ? -2.018 -12.023 3.066 1.00 97.31 81 LEU A CA 1
ATOM 623 C C . LEU A 1 81 ? -1.926 -13.497 2.669 1.00 97.31 81 LEU A C 1
ATOM 625 O O . LEU A 1 81 ? -2.580 -13.896 1.713 1.00 97.31 81 LEU A O 1
ATOM 629 N N . GLY A 1 82 ? -1.162 -14.316 3.406 1.00 96.56 82 GLY A N 1
ATOM 630 C CA . GLY A 1 82 ? -1.153 -15.767 3.228 1.00 96.56 82 GLY A CA 1
ATOM 631 C C . GLY A 1 82 ? -2.538 -16.372 3.458 1.00 96.56 82 GLY A C 1
ATOM 632 O O . GLY A 1 82 ? -3.076 -17.019 2.565 1.00 96.56 82 GLY A O 1
ATOM 633 N N . HIS A 1 83 ? -3.159 -16.071 4.600 1.00 96.38 83 HIS A N 1
ATOM 634 C CA . HIS A 1 83 ? -4.515 -16.521 4.911 1.00 96.38 83 HIS A CA 1
ATOM 635 C C . HIS A 1 83 ? -5.544 -16.030 3.882 1.00 96.38 83 HIS A C 1
ATOM 637 O O . HIS A 1 83 ? -6.401 -16.803 3.449 1.00 96.38 83 HIS A O 1
ATOM 643 N N . ALA A 1 84 ? -5.440 -14.763 3.464 1.00 96.56 84 ALA A N 1
ATOM 644 C CA . ALA A 1 84 ? -6.326 -14.189 2.459 1.00 96.56 84 ALA A CA 1
ATOM 645 C C . ALA A 1 84 ? -6.150 -14.834 1.070 1.00 96.56 84 ALA A C 1
ATOM 647 O O . ALA A 1 84 ? -7.137 -15.075 0.382 1.00 96.56 84 ALA A O 1
ATOM 648 N N . ALA A 1 85 ? -4.917 -15.156 0.665 1.00 95.50 85 ALA A N 1
ATOM 649 C CA . ALA A 1 85 ? -4.635 -15.841 -0.598 1.00 95.50 85 ALA A CA 1
ATOM 650 C C . ALA A 1 85 ? -5.162 -17.283 -0.613 1.00 95.50 85 ALA A C 1
ATOM 652 O O . ALA A 1 85 ? -5.645 -17.758 -1.640 1.00 95.50 85 ALA A O 1
ATOM 653 N N . ASP A 1 86 ? -5.092 -17.971 0.528 1.00 94.31 86 ASP A N 1
ATOM 654 C CA . ASP A 1 86 ? -5.479 -19.378 0.647 1.00 94.31 86 ASP A CA 1
ATOM 655 C C . ASP A 1 86 ? -6.998 -19.563 0.918 1.00 94.31 86 ASP A C 1
ATOM 657 O O . ASP A 1 86 ? -7.495 -20.690 0.906 1.00 94.31 86 ASP A O 1
ATOM 661 N N . SER A 1 87 ? -7.761 -18.472 1.099 1.00 93.56 87 SER A N 1
ATOM 662 C CA . SER A 1 87 ? -9.202 -18.490 1.413 1.00 93.56 87 SER A CA 1
ATOM 663 C C . SER A 1 87 ? -10.033 -17.698 0.386 1.00 93.56 87 SER A C 1
ATOM 665 O O . SER A 1 87 ? -10.004 -16.466 0.392 1.00 93.56 87 SER A O 1
ATOM 667 N N . PRO A 1 88 ? -10.834 -18.350 -0.484 1.00 87.12 88 PRO A N 1
ATOM 668 C CA . PRO A 1 88 ? -11.615 -17.655 -1.509 1.00 87.12 88 PRO A CA 1
ATOM 669 C C . PRO A 1 88 ? -12.533 -16.564 -0.938 1.00 87.12 88 PRO A C 1
ATOM 671 O O . PRO A 1 88 ? -13.355 -16.818 -0.061 1.00 87.12 88 PRO A O 1
ATOM 674 N N . GLY A 1 89 ? -12.413 -15.343 -1.463 1.00 86.19 89 GLY A N 1
ATOM 675 C CA . GLY A 1 89 ? -13.216 -14.188 -1.045 1.00 86.19 89 GLY A CA 1
ATOM 676 C C . GLY A 1 89 ? -12.706 -13.458 0.204 1.00 86.19 89 GLY A C 1
ATOM 677 O O . GLY A 1 89 ? -13.145 -12.333 0.455 1.00 86.19 89 GLY A O 1
ATOM 678 N N . ALA A 1 90 ? -11.753 -14.028 0.950 1.00 90.56 90 ALA A N 1
ATOM 679 C CA . ALA A 1 90 ? -11.054 -13.301 2.004 1.00 90.56 90 ALA A CA 1
ATOM 680 C C . ALA A 1 90 ? -10.215 -12.167 1.392 1.00 90.56 90 ALA A C 1
ATOM 682 O O . ALA A 1 90 ? -9.679 -12.289 0.293 1.00 90.56 90 ALA A O 1
ATOM 683 N N . GLY A 1 91 ? -10.136 -11.020 2.068 1.00 90.50 91 GLY A N 1
ATOM 684 C CA . GLY A 1 91 ? -9.361 -9.882 1.568 1.00 90.50 91 GLY A CA 1
ATOM 685 C C . GLY A 1 91 ? -10.000 -9.090 0.421 1.00 90.50 91 GLY A C 1
ATOM 686 O O . GLY A 1 91 ? -9.467 -8.051 0.040 1.00 90.50 91 GLY A O 1
ATOM 687 N N . ALA A 1 92 ? -11.145 -9.521 -0.127 1.00 93.69 92 ALA A N 1
ATOM 688 C CA . ALA A 1 92 ? -11.738 -8.905 -1.321 1.00 93.69 92 ALA A CA 1
ATOM 689 C C . ALA A 1 92 ? -12.156 -7.434 -1.126 1.00 93.69 92 ALA A C 1
ATOM 691 O O . ALA A 1 92 ? -12.169 -6.665 -2.084 1.00 93.69 92 ALA A O 1
ATOM 692 N N . ARG A 1 93 ? -12.495 -7.049 0.111 1.00 96.62 93 ARG A N 1
ATOM 693 C CA . ARG A 1 93 ? -12.860 -5.674 0.499 1.00 96.62 93 ARG A CA 1
ATOM 694 C C . ARG A 1 93 ? -11.821 -5.028 1.415 1.00 96.62 93 ARG A C 1
ATOM 696 O O . ARG A 1 93 ? -12.118 -4.008 2.036 1.00 96.62 93 ARG A O 1
ATOM 703 N N . ASP A 1 94 ? -10.649 -5.636 1.547 1.00 98.00 94 ASP A N 1
ATOM 704 C CA . ASP A 1 94 ? -9.635 -5.171 2.483 1.00 98.00 94 ASP A CA 1
ATOM 705 C C . ASP A 1 94 ? -8.678 -4.194 1.807 1.00 98.00 94 ASP A C 1
ATOM 707 O O . ASP A 1 94 ? -8.403 -4.279 0.605 1.00 98.00 94 ASP A O 1
ATOM 711 N N . ALA A 1 95 ? -8.153 -3.264 2.598 1.00 97.75 95 ALA A N 1
ATOM 712 C CA . ALA A 1 95 ? -7.265 -2.220 2.119 1.00 97.75 95 ALA A CA 1
ATOM 713 C C . ALA A 1 95 ? -6.155 -1.909 3.125 1.00 97.75 95 ALA A C 1
ATOM 715 O O . ALA A 1 95 ? -6.327 -2.001 4.340 1.00 97.75 95 ALA A O 1
ATOM 716 N N . ILE A 1 96 ? -5.005 -1.497 2.604 1.00 97.44 96 ILE A N 1
ATOM 717 C CA . ILE A 1 96 ? -3.815 -1.151 3.376 1.00 97.44 96 ILE A CA 1
ATOM 718 C C . ILE A 1 96 ? -3.574 0.345 3.236 1.00 97.44 96 ILE A C 1
ATOM 720 O O . ILE A 1 96 ? -3.477 0.852 2.123 1.00 97.44 96 ILE A O 1
ATOM 724 N N . VAL A 1 97 ? -3.426 1.046 4.354 1.00 95.75 97 VAL A N 1
ATOM 725 C CA . VAL A 1 97 ? -2.881 2.404 4.414 1.00 95.75 97 VAL A CA 1
ATOM 726 C C . VAL A 1 97 ? -1.365 2.271 4.611 1.00 95.75 97 VAL A C 1
ATOM 728 O O . VAL A 1 97 ? -0.924 1.965 5.726 1.00 95.75 97 VAL A O 1
ATOM 731 N N . PRO A 1 98 ? -0.550 2.438 3.552 1.00 92.19 98 PRO A N 1
ATOM 732 C CA . PRO A 1 98 ? 0.891 2.264 3.661 1.00 92.19 98 PRO A CA 1
ATOM 733 C C . PRO A 1 98 ? 1.520 3.407 4.463 1.00 92.19 98 PRO A C 1
ATOM 735 O O . PRO A 1 98 ? 1.074 4.557 4.406 1.00 92.19 98 PRO A O 1
ATOM 738 N N . SER A 1 99 ? 2.616 3.111 5.162 1.00 84.19 99 SER A N 1
ATOM 739 C CA . SER A 1 99 ? 3.492 4.168 5.665 1.00 84.19 99 SER A CA 1
ATOM 740 C C . SER A 1 99 ? 4.341 4.724 4.509 1.00 84.19 99 SER A C 1
ATOM 742 O O . SER A 1 99 ? 4.852 3.953 3.695 1.00 84.19 99 SER A O 1
ATOM 744 N N . PRO A 1 100 ? 4.548 6.050 4.427 1.00 74.62 100 PRO A N 1
ATOM 745 C CA . PRO A 1 100 ? 5.398 6.668 3.404 1.00 74.62 100 PRO A CA 1
ATOM 746 C C . PRO A 1 100 ? 6.884 6.294 3.534 1.00 74.62 100 PRO A C 1
ATOM 748 O O . PRO A 1 100 ? 7.670 6.587 2.640 1.00 7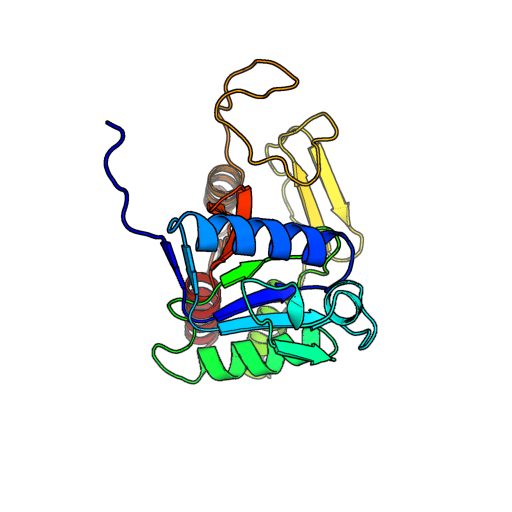4.62 100 PRO A O 1
ATOM 751 N N . LEU A 1 101 ? 7.273 5.669 4.649 1.00 70.81 101 LEU A N 1
ATOM 752 C CA . LEU A 1 101 ? 8.640 5.229 4.944 1.00 70.81 101 LEU A CA 1
ATOM 753 C C . LEU A 1 101 ? 8.766 3.699 4.963 1.00 70.81 101 LEU A C 1
ATOM 755 O O . LEU A 1 101 ? 9.723 3.156 5.509 1.00 70.81 101 LEU A O 1
ATOM 759 N N . MET A 1 102 ? 7.755 2.997 4.460 1.00 66.56 102 MET A N 1
ATOM 760 C CA . MET A 1 102 ? 7.660 1.552 4.587 1.00 66.56 102 MET A CA 1
ATOM 761 C C . MET A 1 102 ? 8.560 0.836 3.573 1.00 66.56 102 MET A C 1
ATOM 763 O O . MET A 1 102 ? 8.653 1.287 2.429 1.00 66.56 102 MET A O 1
ATOM 767 N N . PRO A 1 103 ? 9.171 -0.304 3.946 1.00 65.00 103 PRO A N 1
ATOM 768 C CA . PRO A 1 103 ? 9.772 -1.211 2.972 1.00 65.00 103 PRO A CA 1
ATOM 769 C C . PRO A 1 103 ? 8.724 -1.734 1.975 1.00 65.00 103 PRO A C 1
ATOM 771 O O . PRO A 1 103 ? 7.513 -1.582 2.172 1.00 65.00 103 PRO A O 1
ATOM 774 N N . HIS A 1 104 ? 9.179 -2.380 0.903 1.00 85.44 104 HIS A N 1
ATOM 775 C CA . HIS A 1 104 ? 8.337 -2.905 -0.175 1.00 85.44 104 HIS A CA 1
ATOM 776 C C . HIS A 1 104 ? 7.562 -4.181 0.229 1.00 85.44 104 HIS A C 1
ATOM 778 O O . HIS A 1 104 ? 7.603 -5.191 -0.464 1.00 85.44 104 HIS A O 1
ATOM 784 N N . LEU A 1 105 ? 6.794 -4.129 1.325 1.00 91.69 105 LEU A N 1
ATOM 785 C CA . LEU A 1 105 ? 6.158 -5.285 1.978 1.00 91.69 105 LEU A CA 1
ATOM 786 C C . LEU A 1 105 ? 5.327 -6.171 1.039 1.00 91.69 105 LEU A C 1
ATOM 788 O O . LEU A 1 105 ? 5.390 -7.392 1.133 1.00 91.69 105 LEU A O 1
ATOM 792 N N . LEU A 1 106 ? 4.553 -5.572 0.127 1.00 94.25 106 LEU A N 1
ATOM 793 C CA . LEU A 1 106 ? 3.734 -6.332 -0.827 1.00 94.25 106 LEU A CA 1
ATOM 794 C C . LEU A 1 106 ? 4.594 -7.077 -1.852 1.00 94.25 106 LEU A C 1
ATOM 796 O O . LEU A 1 106 ? 4.285 -8.210 -2.214 1.00 94.25 106 LEU A O 1
ATOM 800 N N . PHE A 1 107 ? 5.683 -6.450 -2.301 1.00 92.38 107 PHE A N 1
ATOM 801 C CA . PHE A 1 107 ? 6.655 -7.081 -3.190 1.00 92.38 107 PHE A CA 1
ATOM 802 C C . PHE A 1 107 ? 7.400 -8.206 -2.468 1.00 92.38 107 PHE A C 1
ATOM 804 O O . PHE A 1 107 ? 7.494 -9.308 -3.004 1.00 92.38 107 PHE A O 1
ATOM 811 N N . ASP A 1 108 ? 7.859 -7.962 -1.239 1.00 92.62 108 ASP A N 1
ATOM 812 C CA . ASP A 1 108 ? 8.555 -8.962 -0.427 1.00 92.62 108 ASP A CA 1
ATOM 813 C C . ASP A 1 108 ? 7.676 -10.187 -0.158 1.00 92.62 108 ASP A C 1
ATOM 815 O O . ASP A 1 108 ? 8.136 -11.323 -0.298 1.00 92.62 108 ASP A O 1
ATOM 819 N N . TRP A 1 109 ? 6.396 -9.966 0.158 1.00 95.44 109 TRP A N 1
ATOM 820 C CA . TRP A 1 109 ? 5.417 -11.033 0.337 1.00 95.44 109 TRP A CA 1
ATOM 821 C C . TRP A 1 109 ? 5.214 -11.856 -0.941 1.00 95.44 109 TRP A C 1
ATOM 823 O O . TRP A 1 109 ? 5.313 -13.085 -0.898 1.00 95.44 109 TRP A O 1
ATOM 833 N N . LEU A 1 110 ? 4.987 -11.199 -2.087 1.00 94.38 110 LEU A N 1
ATOM 834 C CA . LEU A 1 110 ? 4.843 -11.881 -3.377 1.00 94.38 110 LEU A CA 1
ATOM 835 C C . LEU A 1 110 ? 6.086 -12.706 -3.701 1.00 94.38 110 LEU A C 1
ATOM 837 O O . LEU A 1 110 ? 5.977 -13.891 -4.008 1.00 94.38 110 LEU A O 1
ATOM 841 N N . ARG A 1 111 ? 7.275 -12.107 -3.582 1.00 92.56 111 ARG A N 1
ATOM 842 C CA . ARG A 1 111 ? 8.553 -12.775 -3.844 1.00 92.56 111 ARG A CA 1
ATOM 843 C C . ARG A 1 111 ? 8.707 -14.034 -2.992 1.00 92.56 111 ARG A C 1
ATOM 845 O O . ARG A 1 111 ? 9.069 -15.082 -3.524 1.00 92.56 111 ARG A O 1
ATOM 852 N N . ALA A 1 112 ? 8.392 -13.947 -1.698 1.00 93.69 112 ALA A N 1
ATOM 853 C CA . ALA A 1 112 ? 8.447 -15.084 -0.786 1.00 93.69 112 ALA A CA 1
ATOM 854 C C . ALA A 1 112 ? 7.448 -16.188 -1.171 1.00 93.69 112 ALA A C 1
ATOM 856 O O . ALA A 1 112 ? 7.825 -17.359 -1.208 1.00 93.69 112 ALA A O 1
ATOM 857 N N . ARG A 1 113 ? 6.199 -15.838 -1.517 1.00 93.19 113 ARG A N 1
ATOM 858 C CA . ARG A 1 113 ? 5.188 -16.825 -1.932 1.00 93.19 113 ARG A CA 1
ATOM 859 C C . ARG A 1 113 ? 5.530 -17.518 -3.245 1.00 93.19 113 ARG A C 1
ATOM 861 O O . ARG A 1 113 ? 5.331 -18.726 -3.350 1.00 93.19 113 ARG A O 1
ATOM 868 N N . ILE A 1 114 ? 6.070 -16.794 -4.225 1.00 92.06 114 ILE A N 1
ATOM 869 C CA . ILE A 1 114 ? 6.489 -17.398 -5.497 1.00 92.06 114 ILE A CA 1
ATOM 870 C C . ILE A 1 114 ? 7.689 -18.320 -5.300 1.00 92.06 114 ILE A C 1
ATOM 872 O O . ILE A 1 114 ? 7.665 -19.436 -5.809 1.00 92.06 114 ILE A O 1
ATOM 876 N N . ALA A 1 115 ? 8.690 -17.906 -4.518 1.00 92.50 115 ALA A N 1
ATOM 877 C CA . ALA A 1 115 ? 9.832 -18.762 -4.205 1.00 92.50 115 ALA A CA 1
ATOM 878 C C . ALA A 1 115 ? 9.404 -20.045 -3.467 1.00 92.50 115 ALA A C 1
ATOM 880 O O . ALA A 1 115 ? 9.864 -21.131 -3.801 1.00 92.50 115 ALA A O 1
ATOM 881 N N . ALA A 1 116 ? 8.477 -19.940 -2.507 1.00 92.19 116 ALA A N 1
ATOM 882 C CA . ALA A 1 116 ? 7.960 -21.097 -1.774 1.00 92.19 116 ALA A CA 1
ATOM 883 C C . ALA A 1 116 ? 7.124 -22.045 -2.652 1.00 92.19 116 ALA A C 1
ATOM 885 O O . ALA A 1 116 ? 7.164 -23.257 -2.458 1.00 92.19 116 ALA A O 1
ATOM 886 N N . ALA A 1 117 ? 6.368 -21.508 -3.614 1.00 90.50 117 ALA A N 1
ATOM 887 C CA . ALA A 1 117 ? 5.570 -22.310 -4.538 1.00 90.50 117 ALA A CA 1
ATOM 888 C C . ALA A 1 117 ? 6.419 -23.038 -5.596 1.00 90.50 117 ALA A C 1
ATOM 890 O O . ALA A 1 117 ? 5.949 -24.027 -6.154 1.00 90.50 117 ALA A O 1
ATOM 891 N N . HIS A 1 118 ? 7.640 -22.559 -5.860 1.00 88.75 118 HIS A N 1
ATOM 892 C CA . HIS A 1 118 ? 8.508 -23.031 -6.943 1.00 88.75 118 HIS A CA 1
ATOM 893 C C . HIS A 1 118 ? 9.954 -23.217 -6.468 1.00 88.75 118 HIS A C 1
ATOM 895 O O . HIS A 1 118 ? 10.837 -22.482 -6.913 1.00 88.75 118 HIS A O 1
ATOM 901 N N . PRO A 1 119 ? 10.224 -24.194 -5.580 1.00 90.19 119 PRO A N 1
ATOM 902 C CA . PRO A 1 119 ? 11.541 -24.366 -4.960 1.00 90.19 119 PRO A CA 1
ATOM 903 C C . PRO A 1 119 ? 12.661 -24.680 -5.964 1.00 90.19 119 PRO A C 1
ATOM 905 O O . PRO A 1 119 ? 13.822 -24.385 -5.695 1.00 90.19 119 PRO A O 1
ATOM 908 N N . ASP A 1 120 ? 12.314 -25.228 -7.131 1.00 91.81 120 ASP A N 1
ATOM 909 C CA . ASP A 1 120 ? 13.261 -25.569 -8.198 1.00 91.81 120 ASP A CA 1
ATOM 910 C C . ASP A 1 120 ? 13.533 -24.404 -9.172 1.00 91.81 120 ASP A C 1
ATOM 912 O O . ASP A 1 120 ? 14.257 -24.567 -10.156 1.00 91.81 120 ASP A O 1
ATOM 916 N N . ARG A 1 121 ? 12.947 -23.219 -8.940 1.00 88.12 121 ARG A N 1
ATOM 917 C CA . ARG A 1 121 ? 13.129 -22.023 -9.777 1.00 88.12 121 ARG A CA 1
ATOM 918 C C . ARG A 1 121 ? 13.784 -20.899 -8.979 1.00 88.12 121 ARG A C 1
ATOM 920 O O . ARG A 1 121 ? 13.500 -20.705 -7.800 1.00 88.12 121 ARG A O 1
ATOM 927 N N . SER A 1 122 ? 14.628 -20.104 -9.636 1.00 87.31 122 SER A N 1
ATOM 928 C CA . SER A 1 122 ? 15.162 -18.884 -9.030 1.00 87.31 122 SER A CA 1
ATOM 929 C C . SER A 1 122 ? 14.165 -17.730 -9.155 1.00 87.31 122 SER A C 1
ATOM 931 O O . SER A 1 122 ? 13.530 -17.528 -10.191 1.00 87.31 122 SER A O 1
ATOM 933 N N . VAL A 1 123 ? 14.037 -16.952 -8.080 1.00 88.25 123 VAL A N 1
ATOM 934 C CA . VAL A 1 123 ? 13.279 -15.698 -8.056 1.00 88.25 123 VAL A CA 1
ATOM 935 C C . VAL A 1 123 ? 14.251 -14.576 -7.718 1.00 88.25 123 VAL A C 1
ATOM 937 O O . VAL A 1 123 ? 14.787 -14.526 -6.611 1.00 88.25 123 VAL A O 1
ATOM 940 N N . GLU A 1 124 ? 14.476 -13.673 -8.669 1.00 87.94 124 GLU A N 1
ATOM 941 C CA . GLU A 1 124 ? 15.454 -12.589 -8.545 1.00 87.94 124 GLU A CA 1
ATOM 942 C C . GLU A 1 124 ? 14.775 -11.217 -8.546 1.00 87.94 124 GLU A C 1
ATOM 944 O O . GLU A 1 124 ? 13.863 -10.954 -9.330 1.00 87.94 124 GLU A O 1
ATOM 949 N N . HIS A 1 125 ? 15.263 -10.323 -7.686 1.00 89.81 125 HIS A N 1
ATOM 950 C CA . HIS A 1 125 ? 15.001 -8.890 -7.778 1.00 89.81 125 HIS A CA 1
ATOM 951 C C . HIS A 1 125 ? 16.145 -8.255 -8.570 1.00 89.81 125 HIS A C 1
ATOM 953 O O . HIS A 1 125 ? 17.306 -8.401 -8.189 1.00 89.81 125 HIS A O 1
ATOM 959 N N . ARG A 1 126 ? 15.835 -7.605 -9.697 1.00 89.06 126 ARG A N 1
ATOM 960 C CA . ARG A 1 126 ? 16.838 -7.035 -10.608 1.00 89.06 126 ARG A CA 1
ATOM 961 C C . ARG A 1 126 ? 16.517 -5.569 -10.908 1.00 89.06 126 ARG A C 1
ATOM 963 O O . ARG A 1 126 ? 15.332 -5.243 -11.000 1.00 89.06 126 ARG A O 1
ATOM 970 N N . PRO A 1 127 ? 17.540 -4.716 -11.108 1.00 89.00 127 PRO A N 1
ATOM 971 C CA . PRO A 1 127 ? 17.341 -3.341 -11.554 1.00 89.00 127 PRO A CA 1
ATOM 972 C C . PRO A 1 127 ? 16.543 -3.261 -12.860 1.00 89.00 127 PRO A C 1
ATOM 974 O O . PRO A 1 127 ? 16.575 -4.182 -13.682 1.00 89.00 127 PRO A O 1
ATOM 977 N N . LEU A 1 128 ? 15.866 -2.133 -13.082 1.00 86.12 128 LEU A N 1
ATOM 978 C CA . LEU A 1 128 ? 15.258 -1.844 -14.379 1.00 86.12 128 LEU A CA 1
ATOM 979 C C . LEU A 1 128 ? 16.347 -1.660 -15.444 1.00 86.12 128 LEU A C 1
ATOM 981 O O . LEU A 1 128 ? 17.287 -0.894 -15.260 1.00 86.12 128 LEU A O 1
ATOM 985 N N . GLU A 1 129 ? 16.197 -2.356 -16.571 1.00 83.62 129 GLU A N 1
ATOM 986 C CA . GLU A 1 129 ? 17.147 -2.299 -17.695 1.00 83.62 129 GLU A CA 1
ATOM 987 C C . GLU A 1 129 ? 17.009 -1.019 -18.528 1.00 83.62 129 GLU A C 1
ATOM 989 O O . GLU A 1 129 ? 17.949 -0.609 -19.206 1.00 83.62 129 GLU A O 1
ATOM 994 N N . ALA A 1 130 ? 15.831 -0.398 -18.491 1.00 84.94 130 ALA A N 1
ATOM 995 C CA . ALA A 1 130 ? 15.528 0.823 -19.212 1.00 84.94 130 ALA A CA 1
ATOM 996 C C . ALA A 1 130 ? 14.958 1.868 -18.258 1.00 84.94 130 ALA A C 1
ATOM 998 O O . ALA A 1 130 ? 14.174 1.563 -17.357 1.00 84.94 130 ALA A O 1
ATOM 999 N N . GLU A 1 131 ? 15.337 3.117 -18.498 1.00 86.75 131 GLU A N 1
ATOM 1000 C CA . GLU A 1 131 ? 14.830 4.255 -17.751 1.00 86.75 131 GLU A CA 1
ATOM 1001 C C . GLU A 1 131 ? 13.320 4.435 -17.941 1.00 86.75 131 GLU A C 1
ATOM 1003 O O . GLU A 1 131 ? 12.755 4.215 -19.019 1.00 86.75 131 GLU A O 1
ATOM 1008 N N . LEU A 1 132 ? 12.657 4.873 -16.872 1.00 90.12 132 LEU A N 1
ATOM 1009 C CA . LEU A 1 132 ? 11.261 5.273 -16.936 1.00 90.12 132 LEU A CA 1
ATOM 1010 C C . LEU A 1 132 ? 11.168 6.676 -17.557 1.00 90.12 132 LEU A C 1
ATOM 1012 O O . LEU A 1 132 ? 12.010 7.527 -17.266 1.00 90.12 132 LEU A O 1
ATOM 1016 N N . PRO A 1 133 ? 10.132 6.966 -18.365 1.00 89.75 133 PRO A N 1
ATOM 1017 C CA . PRO A 1 133 ? 9.923 8.283 -18.963 1.00 89.75 133 PRO A CA 1
ATOM 1018 C C . PRO A 1 133 ? 9.338 9.269 -17.935 1.00 89.75 133 PRO A C 1
ATOM 1020 O O . PRO A 1 133 ? 8.234 9.788 -18.098 1.00 89.75 133 PRO A O 1
ATOM 1023 N N . VAL A 1 134 ? 10.064 9.490 -16.840 1.00 93.31 134 VAL A N 1
ATOM 1024 C CA . VAL A 1 134 ? 9.700 10.385 -15.739 1.00 9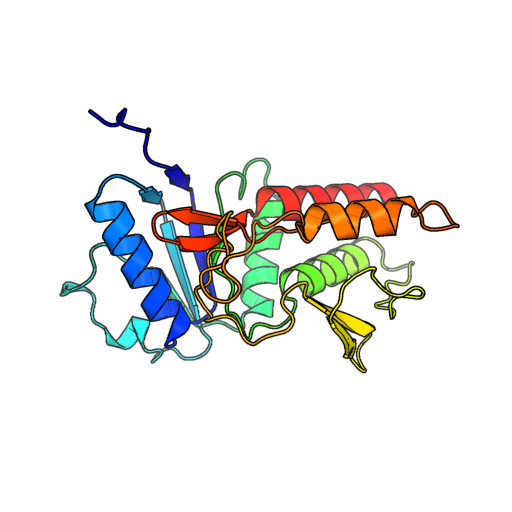3.31 134 VAL A CA 1
ATOM 1025 C C . VAL A 1 134 ? 10.784 11.447 -15.548 1.00 93.31 134 VAL A C 1
ATOM 1027 O O . VAL A 1 134 ? 11.961 11.178 -15.777 1.00 93.31 134 VAL A O 1
ATOM 1030 N N . PRO A 1 135 ? 10.421 12.659 -15.107 1.00 93.00 135 PRO A N 1
ATOM 1031 C CA . PRO A 1 135 ? 11.380 13.742 -14.928 1.00 93.00 135 PRO A CA 1
ATOM 1032 C C . PRO A 1 135 ? 12.337 13.520 -13.750 1.00 93.00 135 PRO A C 1
ATOM 1034 O O . PRO A 1 135 ? 13.406 14.125 -13.719 1.00 93.00 135 PRO A O 1
ATOM 1037 N N . TRP A 1 136 ? 11.973 12.681 -12.776 1.00 93.69 136 TRP A N 1
ATOM 1038 C CA . TRP A 1 136 ? 12.863 12.303 -11.686 1.00 93.69 136 TRP A CA 1
ATOM 1039 C C . TRP A 1 136 ? 12.822 10.798 -11.450 1.00 93.69 136 TRP A C 1
ATOM 1041 O O . TRP A 1 136 ? 11.750 10.211 -11.286 1.00 93.69 136 TRP A O 1
ATOM 1051 N N . GLN A 1 137 ? 13.999 10.183 -11.387 1.00 94.25 137 GLN A N 1
ATOM 1052 C CA . GLN A 1 137 ? 14.161 8.789 -11.006 1.00 94.25 137 GLN A CA 1
ATOM 1053 C C . GLN A 1 137 ? 15.518 8.544 -10.351 1.00 94.25 137 GLN A C 1
ATOM 1055 O O . GLN A 1 137 ? 16.465 9.304 -10.555 1.00 94.25 137 GLN A O 1
ATOM 1060 N N . ARG A 1 138 ? 15.610 7.473 -9.566 1.00 92.19 138 ARG A N 1
ATOM 1061 C CA . ARG A 1 138 ? 16.846 7.007 -8.940 1.00 92.19 138 ARG A CA 1
ATOM 1062 C C . ARG A 1 138 ? 16.800 5.493 -8.764 1.00 92.19 138 ARG A C 1
ATOM 1064 O O . ARG A 1 138 ? 15.872 4.989 -8.136 1.00 92.19 138 ARG A O 1
ATOM 1071 N N . ALA A 1 139 ? 17.824 4.796 -9.245 1.00 91.69 139 ALA A N 1
ATOM 1072 C CA . ALA A 1 139 ? 18.047 3.395 -8.904 1.00 91.69 139 ALA A CA 1
ATOM 1073 C C . ALA A 1 139 ? 18.642 3.287 -7.489 1.00 91.69 139 ALA A C 1
ATOM 1075 O O . ALA A 1 139 ? 19.500 4.086 -7.108 1.00 91.69 139 ALA A O 1
ATOM 1076 N N . GLY A 1 140 ? 18.147 2.339 -6.702 1.00 88.38 140 GLY A N 1
ATOM 1077 C CA . GLY A 1 140 ? 18.746 1.894 -5.450 1.00 88.38 140 GLY A CA 1
ATOM 1078 C C . GLY A 1 140 ? 19.745 0.761 -5.683 1.00 88.38 140 GLY A C 1
ATOM 1079 O O . GLY A 1 140 ? 19.736 0.108 -6.727 1.00 88.38 140 GLY A O 1
ATOM 1080 N N . ASP A 1 141 ? 20.588 0.506 -4.684 1.00 87.25 141 ASP A N 1
ATOM 1081 C CA . ASP A 1 141 ? 21.626 -0.533 -4.747 1.00 87.25 141 ASP A CA 1
ATOM 1082 C C . ASP A 1 141 ? 21.057 -1.961 -4.610 1.00 87.25 141 ASP A C 1
ATOM 1084 O O . ASP A 1 141 ? 21.738 -2.945 -4.884 1.00 87.25 141 ASP A O 1
ATOM 1088 N N . ASP A 1 142 ? 19.796 -2.082 -4.192 1.00 85.12 142 ASP A N 1
ATOM 1089 C CA . ASP A 1 142 ? 19.062 -3.330 -3.964 1.00 85.12 142 ASP A CA 1
ATOM 1090 C C . ASP A 1 142 ? 18.187 -3.752 -5.158 1.00 85.12 142 ASP A C 1
ATOM 1092 O O . ASP A 1 142 ? 17.431 -4.718 -5.052 1.00 85.12 142 ASP A O 1
ATOM 1096 N N . GLY A 1 143 ? 18.267 -3.030 -6.282 1.00 86.06 143 GLY A N 1
ATOM 1097 C CA . GLY A 1 143 ? 17.418 -3.225 -7.461 1.00 86.06 143 GLY A CA 1
ATOM 1098 C C . GLY A 1 143 ? 16.111 -2.429 -7.438 1.00 86.06 143 GLY A C 1
ATOM 1099 O O . GLY A 1 143 ? 15.426 -2.373 -8.460 1.00 86.06 143 GLY A O 1
ATOM 1100 N N . THR A 1 144 ? 15.786 -1.764 -6.324 1.00 90.50 144 THR A N 1
ATOM 1101 C CA . THR A 1 144 ? 14.614 -0.891 -6.219 1.00 90.50 144 THR A CA 1
ATOM 1102 C C . THR A 1 144 ? 14.777 0.321 -7.129 1.00 90.50 144 THR A C 1
ATOM 1104 O O . THR A 1 144 ? 15.839 0.936 -7.178 1.00 90.50 144 THR A O 1
ATOM 1107 N N . HIS A 1 145 ? 13.706 0.733 -7.809 1.00 91.56 145 HIS A N 1
ATOM 1108 C CA . HIS A 1 145 ? 13.710 1.950 -8.621 1.00 91.56 145 HIS A CA 1
ATOM 1109 C C . HIS A 1 145 ? 12.699 2.967 -8.096 1.00 91.56 145 HIS A C 1
ATOM 1111 O O . HIS A 1 145 ? 11.500 2.700 -8.031 1.00 91.56 145 HIS A O 1
ATOM 1117 N N . TYR A 1 146 ? 13.184 4.152 -7.734 1.00 91.75 146 TYR A N 1
ATOM 1118 C CA . TYR A 1 146 ? 12.361 5.272 -7.288 1.00 91.75 146 TYR A CA 1
ATOM 1119 C C . TYR A 1 146 ? 12.062 6.181 -8.474 1.00 91.75 146 TYR A C 1
ATOM 1121 O O . TYR A 1 146 ? 12.973 6.554 -9.207 1.00 91.75 146 TYR A O 1
ATOM 1129 N N . ALA A 1 147 ? 10.802 6.569 -8.657 1.00 92.62 147 ALA A N 1
ATOM 1130 C CA . ALA A 1 147 ? 10.361 7.376 -9.790 1.00 92.62 147 ALA A CA 1
ATOM 1131 C C . ALA A 1 147 ? 9.294 8.385 -9.365 1.00 92.62 147 ALA A C 1
ATOM 1133 O O . ALA A 1 147 ? 8.446 8.089 -8.524 1.00 92.62 147 ALA A O 1
ATOM 1134 N N . SER A 1 148 ? 9.327 9.580 -9.953 1.00 92.44 148 SER A N 1
ATOM 1135 C CA . SER A 1 148 ? 8.390 10.661 -9.655 1.00 92.44 148 SER A CA 1
ATOM 1136 C C . SER A 1 148 ? 8.174 11.557 -10.871 1.00 92.44 148 SER A C 1
ATOM 1138 O O . SER A 1 148 ? 9.119 11.954 -11.551 1.00 92.44 148 SER A O 1
ATOM 1140 N N . PHE A 1 149 ? 6.916 11.940 -11.099 1.00 92.06 149 PHE A N 1
ATOM 1141 C CA . PHE A 1 149 ? 6.573 13.035 -12.008 1.00 92.06 149 PHE A CA 1
ATOM 1142 C C . PHE A 1 149 ? 6.668 14.418 -11.353 1.00 92.06 149 PHE A C 1
ATOM 1144 O O . PHE A 1 149 ? 6.749 15.426 -12.053 1.00 92.06 149 PHE A O 1
ATOM 1151 N N . ALA A 1 150 ? 6.677 14.489 -10.021 1.00 90.06 150 ALA A N 1
ATOM 1152 C CA . ALA A 1 150 ? 6.917 15.739 -9.319 1.00 90.06 150 ALA A CA 1
ATOM 1153 C C . ALA A 1 150 ? 8.410 16.084 -9.373 1.00 90.06 150 ALA A C 1
ATOM 1155 O O . ALA A 1 150 ? 9.251 15.297 -8.938 1.00 90.06 150 ALA A O 1
ATOM 1156 N N . THR A 1 151 ? 8.720 17.285 -9.862 1.00 88.00 151 THR A N 1
ATOM 1157 C CA . THR A 1 151 ? 10.078 17.858 -9.903 1.00 88.00 151 THR A CA 1
ATOM 1158 C C . THR A 1 151 ? 10.383 18.742 -8.688 1.00 88.00 151 THR A C 1
ATOM 1160 O O . THR A 1 151 ? 11.374 19.466 -8.661 1.00 88.00 151 THR A O 1
ATOM 1163 N N . TRP A 1 152 ? 9.525 18.685 -7.668 1.00 88.94 152 TRP A N 1
ATOM 1164 C CA . TRP A 1 152 ? 9.631 19.387 -6.389 1.00 88.94 152 TRP A CA 1
ATOM 1165 C C . TRP A 1 152 ? 9.135 18.473 -5.263 1.00 88.94 152 TRP A C 1
ATOM 1167 O O . TRP A 1 152 ? 8.443 17.481 -5.501 1.00 88.94 152 TRP A O 1
ATOM 1177 N N . MET A 1 153 ? 9.441 18.828 -4.014 1.00 89.19 153 MET A N 1
ATOM 1178 C CA . MET A 1 153 ? 8.931 18.097 -2.854 1.00 89.19 153 MET A CA 1
ATOM 1179 C C . MET A 1 153 ? 7.449 18.415 -2.633 1.00 89.19 153 MET A C 1
ATOM 1181 O O . MET A 1 153 ? 7.085 19.531 -2.261 1.00 89.19 153 MET A O 1
ATOM 1185 N N . CYS A 1 154 ? 6.587 17.429 -2.874 1.00 89.12 154 CYS A N 1
ATOM 1186 C CA . CYS A 1 154 ? 5.174 17.510 -2.518 1.00 89.12 154 CYS A CA 1
ATOM 1187 C C . CYS A 1 154 ? 4.981 17.298 -1.007 1.00 89.12 154 CYS A C 1
ATOM 1189 O O . CYS A 1 154 ? 5.776 16.596 -0.379 1.00 89.12 154 CYS A O 1
ATOM 1191 N N . PRO A 1 155 ? 3.916 17.860 -0.406 1.00 86.19 155 PRO A N 1
ATOM 1192 C CA . PRO A 1 155 ? 3.545 17.481 0.947 1.00 86.19 155 PRO A CA 1
ATOM 1193 C C . PRO A 1 155 ? 3.175 15.992 0.982 1.00 86.19 155 PRO A C 1
ATOM 1195 O O . PRO A 1 155 ? 2.619 15.454 0.026 1.00 86.19 155 PRO A O 1
ATOM 1198 N N . ILE A 1 156 ? 3.456 15.335 2.104 1.00 80.25 156 ILE A N 1
ATOM 1199 C CA . ILE A 1 156 ? 3.278 13.883 2.280 1.00 80.25 156 ILE A CA 1
ATOM 1200 C C . ILE A 1 156 ? 1.835 13.396 2.090 1.00 80.25 156 ILE A C 1
ATOM 1202 O O . ILE A 1 156 ? 1.602 12.239 1.773 1.00 80.25 156 ILE A O 1
ATOM 1206 N N . ASN A 1 157 ? 0.870 14.291 2.279 1.00 78.00 157 ASN A N 1
ATOM 1207 C CA . ASN A 1 157 ? -0.561 14.059 2.127 1.00 78.00 157 ASN A CA 1
ATOM 1208 C C . ASN A 1 157 ? -1.112 14.664 0.822 1.00 78.00 157 ASN A C 1
ATOM 1210 O O . ASN A 1 157 ? -2.288 15.026 0.745 1.00 78.00 157 ASN A O 1
ATOM 1214 N N . CYS A 1 158 ? -0.257 14.853 -0.187 1.00 87.62 158 CYS A N 1
ATOM 1215 C CA . CYS A 1 158 ? -0.683 15.310 -1.501 1.00 87.62 158 CYS A CA 1
ATOM 1216 C C . CYS A 1 158 ? -1.600 14.267 -2.147 1.00 87.62 158 CYS A C 1
ATOM 1218 O O . CYS A 1 158 ? -1.162 13.173 -2.482 1.00 87.62 158 CYS A O 1
ATOM 1220 N N . ILE A 1 159 ? -2.850 14.650 -2.406 1.00 88.19 159 ILE A N 1
ATOM 1221 C CA . ILE A 1 159 ? -3.836 13.783 -3.068 1.00 88.19 159 ILE A CA 1
ATOM 1222 C C . ILE A 1 159 ? -3.696 13.723 -4.599 1.00 88.19 159 ILE A C 1
ATOM 1224 O O . ILE A 1 159 ? -4.564 13.177 -5.272 1.00 88.19 159 ILE A O 1
ATOM 1228 N N . GLU A 1 160 ? -2.656 14.355 -5.150 1.00 88.44 160 GLU A N 1
ATOM 1229 C CA . GLU A 1 160 ? -2.442 14.554 -6.591 1.00 88.44 160 GLU A CA 1
ATOM 1230 C C . GLU A 1 160 ? -3.679 15.097 -7.342 1.00 88.44 160 GLU A C 1
ATOM 1232 O O . GLU A 1 160 ? -4.230 14.438 -8.232 1.00 88.44 160 GLU A O 1
ATOM 1237 N N . PRO A 1 161 ? -4.154 16.311 -7.004 1.00 89.06 161 PRO A N 1
ATOM 1238 C CA . PRO A 1 161 ? -5.344 16.876 -7.631 1.00 89.06 161 PRO A CA 1
ATOM 1239 C C . PRO A 1 161 ? -5.135 17.150 -9.136 1.00 89.06 161 PRO A C 1
ATOM 1241 O O . PRO A 1 161 ? -4.001 17.368 -9.572 1.00 89.06 161 PRO A O 1
ATOM 1244 N N . PRO A 1 162 ? -6.219 17.251 -9.936 1.00 91.94 162 PRO A N 1
ATOM 1245 C CA . PRO A 1 162 ? -6.135 17.563 -11.367 1.00 91.94 162 PRO A CA 1
ATOM 1246 C C . PRO A 1 162 ? -5.383 18.856 -11.689 1.00 91.94 162 PRO A C 1
ATOM 1248 O O . PRO A 1 162 ? -4.830 18.986 -12.774 1.00 91.94 162 PRO A O 1
ATOM 1251 N N . ARG A 1 163 ? -5.353 19.817 -10.759 1.00 93.94 163 ARG A N 1
ATOM 1252 C CA . ARG A 1 163 ? -4.545 21.032 -10.860 1.00 93.94 163 ARG A CA 1
ATOM 1253 C C . ARG A 1 163 ? -3.591 21.107 -9.679 1.00 93.94 163 ARG A C 1
ATOM 1255 O O . ARG A 1 163 ? -4.036 21.155 -8.534 1.00 93.94 163 ARG A O 1
ATOM 1262 N N . CYS A 1 164 ? -2.292 21.145 -9.954 1.00 91.12 164 CYS A N 1
ATOM 1263 C CA . CYS A 1 164 ? -1.274 21.174 -8.912 1.00 91.12 164 CYS A CA 1
ATOM 1264 C C . CYS A 1 164 ? -1.339 22.491 -8.111 1.00 91.12 164 CYS A C 1
ATOM 1266 O O . CYS A 1 164 ? -1.272 23.563 -8.717 1.00 91.12 164 CYS A O 1
ATOM 1268 N N . PRO A 1 165 ? -1.387 22.460 -6.766 1.00 91.19 165 PRO A N 1
ATOM 1269 C CA . PRO A 1 165 ? -1.366 23.678 -5.953 1.00 91.19 165 PRO A CA 1
ATOM 1270 C C . PRO A 1 165 ? -0.050 24.460 -6.058 1.00 91.19 165 PRO A C 1
ATOM 1272 O O . PRO A 1 165 ? -0.046 25.677 -5.889 1.00 91.19 165 PRO A O 1
ATOM 1275 N N . HIS A 1 166 ? 1.057 23.768 -6.342 1.00 91.19 166 HIS A N 1
ATOM 1276 C CA . HIS A 1 166 ? 2.383 24.370 -6.443 1.00 91.19 166 HIS A CA 1
ATOM 1277 C C . HIS A 1 166 ? 2.617 25.012 -7.818 1.00 91.19 166 HIS A C 1
ATOM 1279 O O . HIS A 1 166 ? 2.824 26.218 -7.910 1.00 91.19 166 HIS A O 1
ATOM 1285 N N . THR A 1 167 ? 2.521 24.234 -8.901 1.00 90.75 167 THR A N 1
ATOM 1286 C CA . THR A 1 167 ? 2.807 24.728 -10.262 1.00 90.75 167 THR A CA 1
ATOM 1287 C C . THR A 1 167 ? 1.620 25.415 -10.925 1.00 90.75 167 THR A C 1
ATOM 1289 O O . THR A 1 167 ? 1.785 26.089 -11.938 1.00 90.75 167 THR A O 1
ATOM 1292 N N . ARG A 1 168 ? 0.406 25.240 -10.383 1.00 93.50 168 ARG A N 1
ATOM 1293 C CA . ARG A 1 168 ? -0.872 25.700 -10.960 1.00 93.50 168 ARG A CA 1
ATOM 1294 C C . ARG A 1 168 ? -1.198 25.101 -12.331 1.00 93.50 168 ARG A C 1
ATOM 1296 O O . ARG A 1 168 ? -2.197 25.517 -12.924 1.00 93.50 168 ARG A O 1
ATOM 1303 N N . ALA A 1 169 ? -0.410 24.139 -12.805 1.00 90.88 169 ALA A N 1
ATOM 1304 C CA . ALA A 1 169 ? -0.621 23.428 -14.057 1.00 90.88 169 ALA A CA 1
ATOM 1305 C C . ALA A 1 169 ? -1.629 22.282 -13.892 1.00 90.88 169 ALA A C 1
ATOM 1307 O O . ALA A 1 169 ? -1.834 21.766 -12.786 1.00 90.88 169 ALA A O 1
ATOM 1308 N N . THR A 1 170 ? -2.251 21.896 -15.003 1.00 93.69 170 THR A N 1
ATOM 1309 C CA . THR A 1 170 ? -3.077 20.688 -15.089 1.00 93.69 170 THR A CA 1
ATOM 1310 C C . THR A 1 170 ? -2.180 19.454 -15.055 1.00 93.69 170 THR A C 1
ATOM 1312 O O . THR A 1 170 ? -1.129 19.441 -15.690 1.00 93.69 170 THR A O 1
ATOM 1315 N N . ARG A 1 171 ? -2.592 18.420 -14.321 1.00 89.94 171 ARG A N 1
ATOM 1316 C CA . ARG A 1 171 ? -1.952 17.105 -14.323 1.00 89.94 171 ARG A CA 1
ATOM 1317 C C . ARG A 1 171 ? -2.421 16.320 -15.547 1.00 89.94 171 ARG A C 1
ATOM 1319 O O . ARG A 1 171 ? -3.608 16.030 -15.669 1.00 89.94 171 ARG A O 1
ATOM 1326 N N . ASP A 1 172 ? -1.484 15.958 -16.409 1.00 88.88 172 ASP A N 1
ATOM 1327 C CA . ASP A 1 172 ? -1.678 15.191 -17.646 1.00 88.88 172 ASP A CA 1
ATOM 1328 C C . ASP A 1 172 ? -1.019 13.796 -17.602 1.00 88.88 172 ASP A C 1
ATOM 1330 O O . ASP A 1 172 ? -1.020 13.063 -18.590 1.00 88.88 172 ASP A O 1
ATOM 1334 N N . TRP A 1 173 ? -0.500 13.399 -16.438 1.00 89.19 173 TRP A N 1
ATOM 1335 C CA . TRP A 1 173 ? 0.196 12.136 -16.202 1.00 89.19 173 TRP A CA 1
ATOM 1336 C C . TRP A 1 173 ? -0.417 11.345 -15.040 1.00 89.19 173 TRP A C 1
ATOM 1338 O O . TRP A 1 173 ? -1.036 11.903 -14.132 1.00 89.19 173 TRP A O 1
ATOM 1348 N N . THR A 1 174 ? -0.202 10.025 -15.044 1.00 88.31 174 THR A N 1
ATOM 1349 C CA . THR A 1 174 ? -0.400 9.148 -13.878 1.00 88.31 174 THR A CA 1
ATOM 1350 C C . THR A 1 174 ? 0.700 8.086 -13.866 1.00 88.31 174 THR A C 1
ATOM 1352 O O . THR A 1 174 ? 1.091 7.592 -14.928 1.00 88.31 174 THR A O 1
ATOM 1355 N N . MET A 1 175 ? 1.205 7.728 -12.682 1.00 89.62 175 MET A N 1
ATOM 1356 C CA . MET A 1 175 ? 2.249 6.703 -12.568 1.00 89.62 175 MET A CA 1
ATOM 1357 C C . MET A 1 175 ? 1.793 5.322 -13.081 1.00 89.62 175 MET A C 1
ATOM 1359 O O . MET A 1 175 ? 2.549 4.728 -13.847 1.00 89.62 175 MET A O 1
ATOM 1363 N N . PRO A 1 176 ? 0.574 4.820 -12.772 1.00 89.12 176 PRO A N 1
ATOM 1364 C CA . PRO A 1 176 ? 0.125 3.523 -13.286 1.00 89.12 176 PRO A CA 1
ATOM 1365 C C . PRO A 1 176 ? 0.177 3.423 -14.815 1.00 89.12 176 PRO A C 1
ATOM 1367 O O . PRO A 1 176 ? 0.790 2.503 -15.347 1.00 89.12 176 PRO A O 1
ATOM 1370 N N . VAL A 1 177 ? -0.348 4.429 -15.526 1.00 90.06 177 VAL A N 1
ATOM 1371 C CA . VAL A 1 177 ? -0.342 4.452 -17.000 1.00 90.06 177 VAL A CA 1
ATOM 1372 C C . VAL A 1 177 ? 1.084 4.511 -17.559 1.00 90.06 177 VAL A C 1
ATOM 1374 O O . VAL A 1 177 ? 1.375 3.891 -18.582 1.00 90.06 177 VAL A O 1
ATOM 1377 N N . ALA A 1 178 ? 1.988 5.253 -16.912 1.00 90.62 178 ALA A N 1
ATOM 1378 C CA . ALA A 1 178 ? 3.383 5.329 -17.338 1.00 90.62 178 ALA A CA 1
ATOM 1379 C C . ALA A 1 178 ? 4.105 3.977 -17.194 1.00 90.62 178 ALA A C 1
ATOM 1381 O O . ALA A 1 178 ? 4.815 3.566 -18.113 1.00 90.62 178 ALA A O 1
ATOM 1382 N N . LEU A 1 179 ? 3.882 3.268 -16.082 1.00 89.12 179 LEU A N 1
ATOM 1383 C CA . LEU A 1 179 ? 4.460 1.943 -15.831 1.00 89.12 179 LEU A CA 1
ATOM 1384 C C . LEU A 1 179 ? 3.905 0.883 -16.789 1.00 89.12 179 LEU A C 1
ATOM 1386 O O . LEU A 1 179 ? 4.671 0.085 -17.326 1.00 89.12 179 LEU A O 1
ATOM 1390 N N . GLU A 1 180 ? 2.598 0.904 -17.055 1.00 87.94 180 GLU A N 1
ATOM 1391 C CA . GLU A 1 180 ? 1.959 0.009 -18.025 1.00 87.94 180 GLU A CA 1
ATOM 1392 C C . GLU A 1 180 ? 2.526 0.201 -19.435 1.00 87.94 180 GLU A C 1
ATOM 1394 O O . GLU A 1 180 ? 2.911 -0.771 -20.087 1.00 87.94 180 GLU A O 1
ATOM 1399 N N . ARG A 1 181 ? 2.655 1.455 -19.890 1.00 88.81 181 ARG A N 1
ATOM 1400 C CA . ARG A 1 181 ? 3.260 1.776 -21.194 1.00 88.81 181 ARG A CA 1
ATOM 1401 C C . ARG A 1 181 ? 4.718 1.339 -21.277 1.00 88.81 181 ARG A C 1
ATOM 1403 O O . ARG A 1 181 ? 5.119 0.791 -22.299 1.00 88.81 181 ARG A O 1
ATOM 1410 N N . HIS A 1 182 ? 5.498 1.569 -20.221 1.00 87.25 182 HIS A N 1
ATOM 1411 C CA . HIS A 1 182 ? 6.894 1.142 -20.175 1.00 87.25 182 HIS A CA 1
ATOM 1412 C C . HIS A 1 182 ? 7.014 -0.384 -20.271 1.00 87.25 182 HIS A C 1
ATOM 1414 O O . HIS A 1 182 ? 7.797 -0.891 -21.070 1.00 87.25 182 HIS A O 1
ATOM 1420 N N . ALA A 1 183 ? 6.200 -1.124 -19.516 1.00 85.19 183 ALA A N 1
ATOM 1421 C CA . ALA A 1 183 ? 6.213 -2.581 -19.563 1.00 85.19 183 ALA A CA 1
ATOM 1422 C C . ALA A 1 183 ? 5.772 -3.132 -20.931 1.00 85.19 183 ALA A C 1
ATOM 1424 O O . ALA A 1 183 ? 6.362 -4.097 -21.411 1.00 85.19 183 ALA A O 1
ATOM 1425 N N . ALA A 1 184 ? 4.779 -2.509 -21.575 1.00 84.81 184 ALA A N 1
ATOM 1426 C CA . ALA A 1 184 ? 4.304 -2.904 -22.902 1.00 84.81 184 ALA A CA 1
ATOM 1427 C C . ALA A 1 184 ? 5.335 -2.647 -24.016 1.00 84.81 184 ALA A C 1
ATOM 1429 O O . ALA A 1 184 ? 5.317 -3.325 -25.040 1.00 84.81 184 ALA A O 1
ATOM 1430 N N . ALA A 1 185 ? 6.232 -1.677 -23.821 1.00 84.50 185 ALA A N 1
ATOM 1431 C CA . ALA A 1 185 ? 7.306 -1.349 -24.756 1.00 84.50 185 ALA A CA 1
ATOM 1432 C C . ALA A 1 185 ? 8.550 -2.249 -24.607 1.00 84.50 185 ALA A C 1
ATOM 1434 O O . ALA A 1 185 ? 9.502 -2.096 -25.374 1.00 84.50 185 ALA A O 1
ATOM 1435 N N . ALA A 1 186 ? 8.576 -3.165 -23.630 1.00 78.62 186 ALA A N 1
ATOM 1436 C CA . ALA A 1 186 ? 9.728 -4.025 -23.394 1.00 78.62 186 ALA A CA 1
ATOM 1437 C C . ALA A 1 186 ? 9.972 -4.980 -24.589 1.00 78.62 186 ALA A C 1
ATOM 1439 O O . ALA A 1 186 ? 9.038 -5.642 -25.044 1.00 78.62 186 ALA A O 1
ATOM 1440 N N . PRO A 1 187 ? 11.221 -5.099 -25.087 1.00 65.81 187 PRO A N 1
ATOM 1441 C CA . PRO A 1 187 ? 11.542 -5.855 -26.305 1.00 65.81 187 PRO A CA 1
ATOM 1442 C C . PRO A 1 187 ? 11.355 -7.374 -26.179 1.00 65.81 187 PRO A C 1
ATOM 1444 O O . PRO A 1 187 ? 11.253 -8.066 -27.191 1.00 65.81 187 PRO A O 1
ATOM 1447 N N . VAL A 1 188 ? 11.292 -7.900 -24.954 1.00 59.94 188 VAL A N 1
ATOM 1448 C CA . VAL A 1 188 ? 10.966 -9.302 -24.677 1.00 59.94 188 VAL A CA 1
ATOM 1449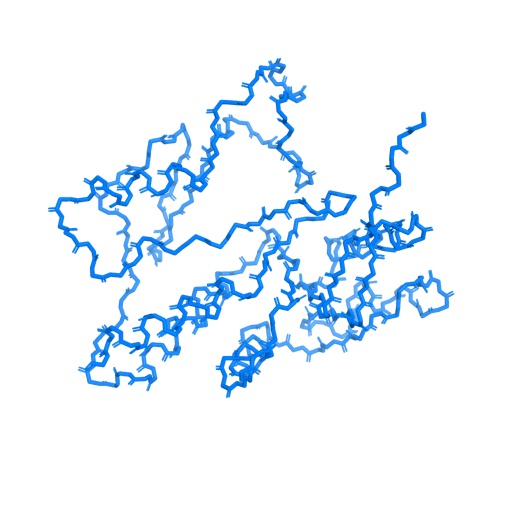 C C . VAL A 1 188 ? 9.600 -9.343 -23.993 1.00 59.94 188 VAL A C 1
ATOM 1451 O O . VAL A 1 188 ? 9.439 -8.679 -22.963 1.00 59.94 188 VAL A O 1
ATOM 1454 N N . PRO A 1 189 ? 8.625 -10.121 -24.507 1.00 57.53 189 PRO A N 1
ATOM 1455 C CA . PRO A 1 189 ? 7.357 -10.323 -23.824 1.00 57.53 189 PRO A CA 1
ATOM 1456 C C . PRO A 1 189 ? 7.621 -10.836 -22.411 1.00 57.53 189 PRO A C 1
ATOM 1458 O O . PRO A 1 189 ? 8.143 -11.936 -22.217 1.00 57.53 189 PRO A O 1
ATOM 1461 N N . ARG A 1 190 ? 7.277 -10.033 -21.405 1.00 64.06 190 ARG A N 1
ATOM 1462 C CA . ARG A 1 190 ? 7.306 -10.503 -20.023 1.00 64.06 190 ARG A CA 1
ATOM 1463 C C . ARG A 1 190 ? 6.196 -11.540 -19.883 1.00 64.06 190 ARG A C 1
ATOM 1465 O O . ARG A 1 190 ? 5.046 -11.264 -20.208 1.00 64.06 190 ARG A O 1
ATOM 1472 N N . GLY A 1 191 ? 6.537 -12.746 -19.427 1.00 64.12 191 GLY A N 1
ATOM 1473 C CA . GLY A 1 191 ? 5.565 -13.838 -19.283 1.00 64.12 191 GLY A CA 1
ATOM 1474 C C . GLY A 1 191 ? 4.417 -13.525 -18.309 1.00 64.12 191 GLY A C 1
ATOM 1475 O O . GLY A 1 191 ? 3.356 -14.144 -18.399 1.00 64.12 191 GLY A O 1
ATOM 1476 N N . ALA A 1 192 ? 4.618 -12.561 -17.405 1.00 69.69 192 ALA A N 1
ATOM 1477 C CA . ALA A 1 192 ? 3.673 -12.090 -16.399 1.00 69.69 192 ALA A CA 1
ATOM 1478 C C . ALA A 1 192 ? 3.870 -10.580 -16.136 1.00 69.69 192 ALA A C 1
ATOM 1480 O O . ALA A 1 192 ? 5.003 -10.091 -16.155 1.00 69.69 192 ALA A O 1
ATOM 1481 N N . GLY A 1 193 ? 2.780 -9.861 -15.846 1.00 77.75 193 GLY A N 1
ATOM 1482 C CA . GLY A 1 193 ? 2.797 -8.439 -15.480 1.00 77.75 193 GLY A CA 1
ATOM 1483 C C . GLY A 1 193 ? 2.707 -7.442 -16.654 1.00 77.75 193 GLY A C 1
ATOM 1484 O O . GLY A 1 193 ? 2.503 -7.847 -17.798 1.00 77.75 193 GLY A O 1
ATOM 1485 N N . PRO A 1 194 ? 2.840 -6.129 -16.379 1.00 86.38 194 PRO A N 1
ATOM 1486 C CA . PRO A 1 194 ? 3.180 -5.540 -15.081 1.00 86.38 194 PRO A CA 1
ATOM 1487 C C . PRO A 1 194 ? 2.046 -5.689 -14.056 1.00 86.38 194 PRO A C 1
ATOM 1489 O O . PRO A 1 194 ? 0.872 -5.636 -14.408 1.00 86.38 194 PRO A O 1
ATOM 1492 N N . TYR A 1 195 ? 2.401 -5.846 -12.780 1.00 90.62 195 TYR A N 1
ATOM 1493 C CA . TYR A 1 195 ? 1.448 -5.751 -11.671 1.00 90.62 195 TYR A CA 1
ATOM 1494 C C . TYR A 1 195 ? 1.660 -4.414 -10.969 1.00 90.62 195 TYR A C 1
ATOM 1496 O O . TYR A 1 195 ? 2.757 -4.131 -10.488 1.00 90.62 195 TYR A O 1
ATOM 1504 N N . VAL A 1 196 ? 0.620 -3.581 -10.936 1.00 90.75 196 VAL A N 1
ATOM 1505 C CA . VAL A 1 196 ? 0.667 -2.245 -10.333 1.00 90.75 196 VAL A CA 1
ATOM 1506 C C . VAL A 1 196 ? -0.294 -2.194 -9.152 1.00 90.75 196 VAL A C 1
ATOM 1508 O O . VAL A 1 196 ? -1.507 -2.294 -9.319 1.00 90.75 196 VAL A O 1
ATOM 1511 N N . PHE A 1 197 ? 0.247 -1.999 -7.951 1.00 92.75 197 PHE A N 1
ATOM 1512 C CA . PHE A 1 197 ? -0.542 -1.827 -6.730 1.00 92.75 197 PHE A CA 1
ATOM 1513 C C . PHE A 1 197 ? -0.691 -0.341 -6.428 1.00 92.75 197 PHE A C 1
ATOM 1515 O O . PHE A 1 197 ? 0.152 0.284 -5.786 1.00 92.75 197 PHE A O 1
ATOM 1522 N N . HIS A 1 198 ? -1.749 0.251 -6.974 1.00 90.44 198 HIS A N 1
ATOM 1523 C CA . HIS A 1 198 ? -1.946 1.692 -6.930 1.00 90.44 198 HIS A CA 1
ATOM 1524 C C . HIS A 1 198 ? -2.470 2.153 -5.564 1.00 90.44 198 HIS A C 1
ATOM 1526 O O . HIS A 1 198 ? -3.569 1.785 -5.151 1.00 90.44 198 HIS A O 1
ATOM 1532 N N . CYS A 1 199 ? -1.705 3.017 -4.893 1.00 91.75 199 CYS A N 1
ATOM 1533 C CA . CYS A 1 199 ? -2.171 3.728 -3.707 1.00 91.75 199 CYS A CA 1
ATOM 1534 C C . CYS A 1 199 ? -3.150 4.835 -4.124 1.00 91.75 199 CYS A C 1
ATOM 1536 O O . CYS A 1 199 ? -2.752 5.882 -4.631 1.00 91.75 199 CYS A O 1
ATOM 1538 N N . THR A 1 200 ? -4.443 4.587 -3.935 1.00 91.06 200 THR A N 1
ATOM 1539 C CA . THR A 1 200 ? -5.517 5.504 -4.319 1.00 91.06 200 THR A CA 1
ATOM 1540 C C . THR A 1 200 ? -6.003 6.281 -3.104 1.00 91.06 200 THR A C 1
ATOM 1542 O O . THR A 1 200 ? -6.321 5.699 -2.069 1.00 91.06 200 THR A O 1
ATOM 1545 N N . HIS A 1 201 ? -6.124 7.601 -3.232 1.00 91.06 201 HIS A N 1
ATOM 1546 C CA . HIS A 1 201 ? -6.759 8.427 -2.210 1.00 91.06 201 HIS A CA 1
ATOM 1547 C C . HIS A 1 201 ? -8.263 8.123 -2.145 1.00 91.06 201 HIS A C 1
ATOM 1549 O O . HIS A 1 201 ? -8.990 8.319 -3.120 1.00 91.06 201 HIS A O 1
ATOM 1555 N N . ARG A 1 202 ? -8.722 7.618 -0.997 1.00 91.25 202 ARG A N 1
ATOM 1556 C CA . ARG A 1 202 ? -10.122 7.277 -0.716 1.00 91.25 202 ARG A CA 1
ATOM 1557 C C . ARG A 1 202 ? -10.804 8.433 0.019 1.00 91.25 202 ARG A C 1
ATOM 1559 O O . ARG A 1 202 ? -10.707 9.591 -0.387 1.00 91.25 202 ARG A O 1
ATOM 1566 N N . ALA A 1 203 ? -11.510 8.143 1.106 1.00 90.44 203 ALA A N 1
ATOM 1567 C CA . ALA A 1 203 ? -12.182 9.157 1.896 1.00 90.44 203 ALA A CA 1
ATOM 1568 C C . ALA A 1 203 ? -11.164 10.078 2.591 1.00 90.44 203 ALA A C 1
ATOM 1570 O O . ALA A 1 203 ? -10.166 9.618 3.145 1.00 90.44 203 ALA A O 1
ATOM 1571 N N . TYR A 1 204 ? -11.429 11.389 2.560 1.00 91.12 204 TYR A N 1
ATOM 1572 C CA . TYR A 1 204 ? -10.665 12.404 3.300 1.00 91.12 204 TYR A CA 1
ATOM 1573 C C . TYR A 1 204 ? -9.153 12.400 3.004 1.00 91.12 204 TYR A C 1
ATOM 1575 O O . TYR A 1 204 ? -8.344 12.799 3.840 1.00 91.12 204 TYR A O 1
ATOM 1583 N N . GLY A 1 205 ? -8.772 11.980 1.793 1.00 89.00 205 GLY A N 1
ATOM 1584 C CA . GLY A 1 205 ? -7.379 11.997 1.348 1.00 89.00 205 GLY A CA 1
ATOM 1585 C C . GLY A 1 205 ? -6.501 10.926 1.994 1.00 89.00 205 GLY A C 1
ATOM 1586 O O . GLY A 1 205 ? -5.286 11.087 2.020 1.00 89.00 205 GLY A O 1
ATOM 1587 N N . VAL A 1 206 ? -7.079 9.841 2.518 1.00 93.06 206 VAL A N 1
ATOM 1588 C CA . VAL A 1 206 ? -6.296 8.679 2.964 1.00 93.06 206 VAL A CA 1
ATOM 1589 C C . VAL A 1 206 ? -5.918 7.832 1.753 1.00 93.06 206 VAL A C 1
ATOM 1591 O O . VAL A 1 206 ? -6.800 7.318 1.066 1.00 93.06 206 VAL A O 1
ATOM 1594 N N . GLY A 1 207 ? -4.619 7.704 1.481 1.00 92.75 207 GLY A N 1
ATOM 1595 C CA . GLY A 1 207 ? -4.090 6.806 0.454 1.00 92.75 207 GLY A CA 1
ATOM 1596 C C . GLY A 1 207 ? -4.193 5.347 0.894 1.00 92.75 207 GLY A C 1
ATOM 1597 O O . GLY A 1 207 ? -3.754 5.005 1.991 1.00 92.75 207 GLY A O 1
ATOM 1598 N N . MET A 1 208 ? -4.790 4.502 0.055 1.00 94.81 208 MET A N 1
ATOM 1599 C CA . MET A 1 208 ? -4.982 3.077 0.321 1.00 94.81 208 MET A CA 1
ATOM 1600 C C . MET A 1 208 ? -4.610 2.220 -0.885 1.00 94.81 208 MET A C 1
ATOM 1602 O O . MET A 1 208 ? -4.892 2.591 -2.024 1.00 94.81 208 MET A O 1
ATOM 1606 N N . VAL A 1 209 ? -4.039 1.049 -0.626 1.00 95.38 209 VAL A N 1
ATOM 1607 C CA . VAL A 1 209 ? -3.839 -0.025 -1.602 1.00 95.38 209 VAL A CA 1
ATOM 1608 C C . VAL A 1 209 ? -4.852 -1.126 -1.311 1.00 95.38 209 VAL A C 1
ATOM 1610 O O . VAL A 1 209 ? -4.871 -1.661 -0.204 1.00 95.38 209 VAL A O 1
ATOM 1613 N N . ASP A 1 210 ? -5.687 -1.472 -2.287 1.00 96.38 210 ASP A N 1
ATOM 1614 C CA . ASP A 1 210 ? -6.624 -2.590 -2.144 1.00 96.38 210 ASP A CA 1
ATOM 1615 C C . ASP A 1 210 ? -5.857 -3.921 -2.139 1.00 96.38 210 ASP A C 1
ATOM 1617 O O . ASP A 1 210 ? -4.900 -4.099 -2.898 1.00 96.38 210 ASP A O 1
ATOM 1621 N N . ILE A 1 211 ? -6.291 -4.880 -1.319 1.00 97.00 211 ILE A N 1
ATOM 1622 C CA . ILE A 1 211 ? -5.644 -6.198 -1.228 1.00 97.00 211 ILE A CA 1
ATOM 1623 C C . ILE A 1 211 ? -6.024 -7.096 -2.414 1.00 97.00 211 ILE A C 1
ATOM 1625 O O . ILE A 1 211 ? -5.201 -7.884 -2.876 1.00 97.00 211 ILE A O 1
ATOM 1629 N N . ALA A 1 212 ? -7.228 -6.955 -2.976 1.00 96.25 212 ALA A N 1
ATOM 1630 C CA . ALA A 1 212 ? -7.698 -7.829 -4.054 1.00 96.25 212 ALA A CA 1
ATOM 1631 C C . ALA A 1 212 ? -6.760 -7.887 -5.289 1.00 96.25 212 ALA A C 1
ATOM 1633 O O . ALA A 1 212 ? -6.447 -8.997 -5.728 1.00 96.25 212 ALA A O 1
ATOM 1634 N N . PRO A 1 213 ? -6.227 -6.767 -5.829 1.00 94.81 213 PRO A N 1
ATOM 1635 C CA . PRO A 1 213 ? -5.233 -6.812 -6.907 1.00 94.81 213 PRO A CA 1
ATOM 1636 C C . PRO A 1 213 ? -3.927 -7.522 -6.522 1.00 94.81 213 PRO A C 1
ATOM 1638 O O . PRO A 1 213 ? -3.303 -8.156 -7.371 1.00 94.81 213 PRO A O 1
ATOM 1641 N N . VAL A 1 214 ? -3.518 -7.441 -5.252 1.00 95.56 214 VAL A N 1
ATOM 1642 C CA . VAL A 1 214 ? -2.313 -8.104 -4.729 1.00 95.56 214 VAL A CA 1
ATOM 1643 C C . VAL A 1 214 ? -2.498 -9.622 -4.726 1.00 95.56 214 VAL A C 1
ATOM 1645 O O . VAL A 1 214 ? -1.636 -10.351 -5.217 1.00 95.56 214 VAL A O 1
ATOM 1648 N N . LEU A 1 215 ? -3.654 -10.099 -4.255 1.00 96.00 215 LEU A N 1
ATOM 1649 C CA . LEU A 1 215 ? -4.006 -11.524 -4.275 1.00 96.00 215 LEU A CA 1
ATOM 1650 C C . LEU A 1 215 ? -4.176 -12.050 -5.708 1.00 96.00 215 LEU A C 1
ATOM 1652 O O . LEU A 1 215 ? -3.733 -13.151 -6.025 1.00 96.00 215 LEU A O 1
ATOM 1656 N N . ALA A 1 216 ? -4.767 -11.251 -6.601 1.00 94.12 216 ALA A N 1
ATOM 1657 C CA . ALA A 1 216 ? -4.897 -11.609 -8.011 1.00 94.12 216 ALA A CA 1
ATOM 1658 C C . ALA A 1 216 ? -3.528 -11.760 -8.699 1.00 94.12 216 ALA A C 1
ATOM 1660 O O . ALA A 1 216 ? -3.339 -12.690 -9.489 1.00 94.12 216 ALA A O 1
ATOM 1661 N N . ALA A 1 217 ? -2.573 -10.880 -8.377 1.00 93.56 217 ALA A N 1
ATOM 1662 C CA . ALA A 1 217 ? -1.199 -10.972 -8.861 1.00 93.56 217 ALA A CA 1
ATOM 1663 C C . ALA A 1 217 ? -0.489 -12.229 -8.338 1.00 93.56 217 ALA A C 1
ATOM 1665 O O . ALA A 1 217 ? 0.149 -12.927 -9.124 1.00 93.56 217 ALA A O 1
ATOM 1666 N N . GLU A 1 218 ? -0.637 -12.559 -7.049 1.00 94.19 218 GLU A N 1
ATOM 1667 C CA . GLU A 1 218 ? -0.086 -13.794 -6.467 1.00 94.19 218 GLU A CA 1
ATOM 1668 C C . GLU A 1 218 ? -0.610 -15.038 -7.187 1.00 94.19 218 GLU A C 1
ATOM 1670 O O . GLU A 1 218 ? 0.180 -15.870 -7.641 1.00 94.19 218 GLU A O 1
ATOM 1675 N N . ALA A 1 219 ? -1.929 -15.120 -7.370 1.00 92.81 219 ALA A N 1
ATOM 1676 C CA . ALA A 1 219 ? -2.560 -16.271 -7.995 1.00 92.81 219 ALA A CA 1
ATOM 1677 C C . ALA A 1 219 ? -2.118 -16.433 -9.458 1.00 92.81 219 ALA A C 1
ATOM 1679 O O . ALA A 1 219 ? -1.906 -17.553 -9.926 1.00 92.81 219 ALA A O 1
ATOM 1680 N N . ASP A 1 220 ? -1.972 -15.329 -10.197 1.00 91.75 220 ASP A N 1
ATOM 1681 C CA . ASP A 1 220 ? -1.490 -15.357 -11.579 1.00 91.75 220 ASP A CA 1
ATOM 1682 C C . ASP A 1 220 ? -0.017 -15.758 -11.682 1.00 91.75 220 ASP A C 1
ATOM 1684 O O . ASP A 1 220 ? 0.322 -16.64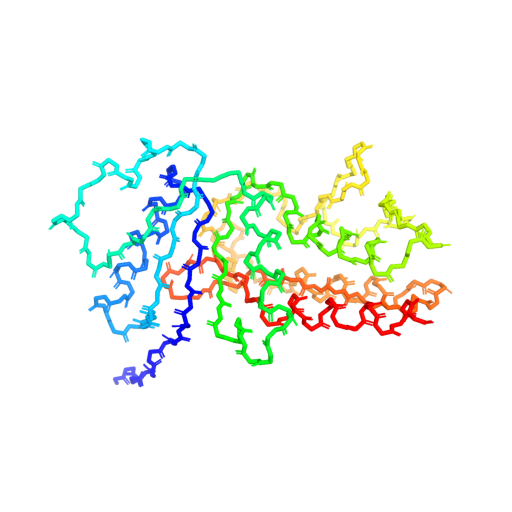8 -12.465 1.00 91.75 220 ASP A O 1
ATOM 1688 N N . LEU A 1 221 ? 0.843 -15.179 -10.841 1.00 89.75 221 LEU A N 1
ATOM 1689 C CA . LEU A 1 221 ? 2.258 -15.532 -10.773 1.00 89.75 221 LEU A CA 1
ATOM 1690 C C . LEU A 1 221 ? 2.456 -17.007 -10.399 1.00 89.75 221 LEU A C 1
ATOM 1692 O O . LEU A 1 221 ? 3.267 -17.688 -11.025 1.00 89.75 221 LEU A O 1
ATOM 1696 N N . ARG A 1 222 ? 1.682 -17.541 -9.444 1.00 87.94 222 ARG A N 1
ATOM 1697 C CA . ARG A 1 222 ? 1.751 -18.962 -9.069 1.00 87.94 222 ARG A CA 1
ATOM 1698 C C . ARG A 1 222 ? 1.339 -19.892 -10.195 1.00 87.94 222 ARG A C 1
ATOM 1700 O O . ARG A 1 222 ? 2.025 -20.886 -10.405 1.00 87.94 222 ARG A O 1
ATOM 1707 N N . ARG A 1 223 ? 0.256 -19.574 -10.916 1.00 86.31 223 ARG A N 1
ATOM 1708 C CA . ARG A 1 223 ? -0.206 -20.379 -12.061 1.00 86.31 223 ARG A CA 1
ATOM 1709 C C . ARG A 1 223 ? 0.809 -20.411 -13.196 1.00 86.31 223 ARG A C 1
ATOM 1711 O O . ARG A 1 223 ? 0.970 -21.447 -13.817 1.00 86.31 223 ARG A O 1
ATOM 1718 N N . ARG A 1 224 ? 1.455 -19.281 -13.490 1.00 77.81 224 ARG A N 1
ATOM 1719 C CA . ARG A 1 224 ? 2.416 -19.162 -14.602 1.00 77.81 224 ARG A CA 1
ATOM 1720 C C . ARG A 1 224 ? 3.788 -19.741 -14.281 1.00 77.81 224 ARG A C 1
ATOM 1722 O O . ARG A 1 224 ? 4.556 -20.040 -15.191 1.00 77.81 224 ARG A O 1
ATOM 1729 N N . ALA A 1 225 ? 4.114 -19.831 -12.998 1.00 68.44 225 ALA A N 1
ATOM 1730 C CA . ALA A 1 225 ? 5.330 -20.478 -12.549 1.00 68.44 225 ALA A CA 1
ATOM 1731 C C . ALA A 1 225 ? 5.162 -22.000 -12.365 1.00 68.44 225 ALA A C 1
ATOM 1733 O O . ALA A 1 225 ? 6.180 -22.675 -12.262 1.00 68.44 225 ALA A O 1
ATOM 1734 N N . ALA A 1 226 ? 3.934 -22.542 -12.382 1.00 60.75 226 ALA A N 1
ATOM 1735 C CA . ALA A 1 226 ? 3.687 -23.987 -12.495 1.00 60.75 226 ALA A CA 1
ATOM 1736 C C . ALA A 1 226 ? 4.073 -24.499 -13.893 1.00 60.75 226 ALA A C 1
ATOM 1738 O O . ALA A 1 226 ? 4.633 -25.613 -13.970 1.00 60.75 226 ALA A O 1
#